Protein AF-A0A815BVG1-F1 (afdb_monomer_lite)

Organism: NCBI:txid1234261

pLDDT: mean 81.53, std 15.67, range [35.53, 97.0]

Foldseek 3Di:
DDDDQFQKDKDFDPQDALVQLCVQLPPVVLVVVCVVVVHNAKAWPGKIKIKGAEQWQDWDQDPDPPRDTDGDGHPSNWGDQQFKWAQQDDVDPPVPPPDPPGTHRDDPPDPCSVVDDDDDDDPPDDDDDDSRDTDGDGIRHHNDMDMDMDIDMDGDPLVPVVQLVVLVCSLVVLVVVLVVDVVSVPHDRHDADLSSCRNSNQAPPVPRHGD

Radius of gyration: 20.17 Å; chains: 1; bounding box: 49×46×50 Å

Sequence (211 aa):
MGLKDGGFISHMSDVATKMCWENRQHPNIVRLFQILLKRDDLWVKFDRYGMMRPTKGIAFKQNNDDGSVILVDKPEWRSKSNWLHWDQWSIDNEERHKSRGGLVNVPEDDPIRKEIKQIHVRRGSFVIWDSRLPHGNFPNQSDRFRIVQYIAFESAKEDDKYKLTNRIDAVHMRTLNSKADEQLAAIPEPQLTELGEKIVGLRSWKTNEKV

Secondary structure (DSSP, 8-state):
----SSSEEEE--TTS-HHHHHHHT-HHHHHHHHHHHT-S-EEEEEEEEEEE---SSEEEE-SSTT--EEEE--GGGSPPTT-EEEE---TT-S-TTS----EEEPPTT-GGGGG-------TT------TTS-EE-PPP-SSS-EEEEEEEEEE--TT-HHHHHHHHHHHHHHHHHHHH-HHHHTSPPP---HHHHHHHTSB-TTT--B-

Structure (mmCIF, N/CA/C/O backbone):
data_AF-A0A815BVG1-F1
#
_entry.id   AF-A0A815BVG1-F1
#
loop_
_atom_site.group_PDB
_atom_site.id
_atom_site.type_symbol
_atom_site.label_atom_id
_atom_site.label_alt_id
_atom_site.label_comp_id
_atom_site.label_asym_id
_atom_site.label_entity_id
_atom_site.label_seq_id
_atom_site.pdbx_PDB_ins_code
_atom_site.Cartn_x
_atom_site.Cartn_y
_atom_site.Cartn_z
_atom_site.occupancy
_atom_site.B_iso_or_equiv
_atom_site.auth_seq_id
_atom_site.auth_comp_id
_atom_site.auth_asym_id
_atom_site.auth_atom_id
_atom_site.pdbx_PDB_model_num
ATOM 1 N N . MET A 1 1 ? 21.155 3.484 1.515 1.00 35.69 1 MET A N 1
ATOM 2 C CA . MET A 1 1 ? 20.083 2.465 1.462 1.00 35.69 1 MET A CA 1
ATOM 3 C C . MET A 1 1 ? 20.583 1.283 0.634 1.00 35.69 1 MET A C 1
ATOM 5 O O . MET A 1 1 ? 20.778 1.442 -0.562 1.00 35.69 1 MET A O 1
ATOM 9 N N . GLY A 1 2 ? 20.924 0.157 1.268 1.00 35.53 2 GLY A N 1
ATOM 10 C CA . GLY A 1 2 ? 21.525 -0.991 0.576 1.00 35.53 2 GLY A CA 1
ATOM 11 C C . GLY A 1 2 ? 20.538 -1.670 -0.376 1.00 35.53 2 GLY A C 1
ATOM 12 O O . GLY A 1 2 ? 19.357 -1.805 -0.052 1.00 35.53 2 GLY A O 1
ATOM 13 N N . LEU A 1 3 ? 21.021 -2.082 -1.549 1.00 39.09 3 LEU A N 1
ATOM 14 C CA . LEU A 1 3 ? 20.273 -2.934 -2.469 1.00 39.09 3 LEU A CA 1
ATOM 15 C C . LEU A 1 3 ? 19.969 -4.249 -1.745 1.00 39.09 3 LEU A C 1
ATOM 17 O O . LEU A 1 3 ? 20.888 -4.998 -1.432 1.00 39.09 3 LEU A O 1
ATOM 21 N N . LYS A 1 4 ? 18.697 -4.524 -1.445 1.00 49.44 4 LYS A N 1
ATOM 22 C CA . LYS A 1 4 ? 18.297 -5.884 -1.073 1.00 49.44 4 LYS A CA 1
ATOM 23 C C . LYS A 1 4 ? 18.285 -6.738 -2.338 1.00 49.44 4 LYS A C 1
ATOM 25 O O . LYS A 1 4 ? 17.943 -6.239 -3.414 1.00 49.44 4 LYS A O 1
ATOM 30 N N . ASP A 1 5 ? 18.674 -7.999 -2.194 1.00 50.09 5 ASP A N 1
ATOM 31 C CA . ASP A 1 5 ? 18.747 -8.976 -3.278 1.00 50.09 5 ASP A CA 1
ATOM 32 C C . ASP A 1 5 ? 17.500 -8.926 -4.170 1.00 50.09 5 ASP A C 1
ATOM 34 O O . ASP A 1 5 ? 16.374 -9.134 -3.716 1.00 50.09 5 ASP A O 1
ATOM 38 N N . GLY A 1 6 ? 17.701 -8.647 -5.460 1.00 60.38 6 GLY A N 1
ATOM 39 C CA . GLY A 1 6 ? 16.632 -8.673 -6.455 1.00 60.38 6 GLY A CA 1
ATOM 40 C C . GLY A 1 6 ? 15.814 -7.387 -6.559 1.00 60.38 6 GLY A C 1
ATOM 41 O O . GLY A 1 6 ? 14.589 -7.439 -6.517 1.00 60.38 6 GLY A O 1
ATOM 42 N N . GLY A 1 7 ? 16.455 -6.230 -6.741 1.00 67.31 7 GLY A N 1
ATOM 43 C CA . GLY A 1 7 ? 15.848 -5.095 -7.458 1.00 67.31 7 GLY A CA 1
ATOM 44 C C . GLY A 1 7 ? 14.690 -4.341 -6.792 1.00 67.31 7 GLY A C 1
ATOM 45 O O . GLY A 1 7 ? 14.300 -3.277 -7.282 1.00 67.31 7 GLY A O 1
ATOM 46 N N . PHE A 1 8 ? 14.151 -4.860 -5.689 1.00 73.44 8 PHE A N 1
ATOM 47 C CA . PHE A 1 8 ? 13.073 -4.264 -4.915 1.00 73.44 8 PHE A CA 1
ATOM 48 C C . PHE A 1 8 ? 13.651 -3.405 -3.795 1.00 73.44 8 PHE A C 1
ATOM 50 O O . PHE A 1 8 ? 14.346 -3.882 -2.897 1.00 73.44 8 PHE A O 1
ATOM 57 N N . ILE A 1 9 ? 13.337 -2.118 -3.843 1.00 74.62 9 ILE A N 1
ATOM 58 C CA . ILE A 1 9 ? 13.749 -1.138 -2.849 1.00 74.62 9 ILE A CA 1
ATOM 59 C C . ILE A 1 9 ? 12.521 -0.845 -1.996 1.00 74.62 9 ILE A C 1
ATOM 61 O O . ILE A 1 9 ? 11.527 -0.312 -2.480 1.00 74.62 9 ILE A O 1
ATOM 65 N N . SER A 1 10 ? 12.577 -1.225 -0.722 1.00 65.88 10 SER A N 1
ATOM 66 C CA . SER A 1 10 ? 11.521 -0.922 0.243 1.00 65.88 10 SER A CA 1
ATOM 67 C C . SER A 1 10 ? 12.026 0.125 1.216 1.00 65.88 10 SER A C 1
ATOM 69 O O . SER A 1 10 ? 12.979 -0.148 1.944 1.00 65.88 10 SER A O 1
ATOM 71 N N . HIS A 1 11 ? 11.362 1.277 1.281 1.00 63.28 11 HIS A N 1
ATOM 72 C CA . HIS A 1 11 ? 11.596 2.258 2.339 1.00 63.28 11 HIS A CA 1
ATOM 73 C C . HIS A 1 11 ? 10.462 2.154 3.353 1.00 63.28 11 HIS A C 1
ATOM 75 O O . HIS A 1 11 ? 9.322 2.507 3.048 1.00 63.28 11 HIS A O 1
ATOM 81 N N . MET A 1 12 ? 10.764 1.637 4.546 1.00 53.72 12 MET A N 1
ATOM 82 C CA . MET A 1 12 ? 9.890 1.853 5.695 1.00 53.72 12 MET A CA 1
ATOM 83 C C . MET A 1 12 ? 10.283 3.199 6.275 1.00 53.72 12 MET A C 1
ATOM 85 O O . MET A 1 12 ? 11.298 3.312 6.953 1.00 53.72 12 MET A O 1
ATOM 89 N N . SER A 1 13 ? 9.523 4.234 5.953 1.00 52.94 13 SER A N 1
ATOM 90 C CA . SER A 1 13 ? 9.516 5.397 6.819 1.00 52.94 13 SER A CA 1
ATOM 91 C C . SER A 1 13 ? 8.105 5.907 6.971 1.00 52.94 13 SER A C 1
ATOM 93 O O . SER A 1 13 ? 7.422 6.227 5.998 1.00 52.94 13 SER A O 1
ATOM 95 N N . ASP A 1 14 ? 7.751 6.127 8.228 1.00 48.88 14 ASP A N 1
ATOM 96 C CA . ASP A 1 14 ? 6.654 6.994 8.640 1.00 48.88 14 ASP A CA 1
ATOM 97 C C . ASP A 1 14 ? 6.861 8.442 8.141 1.00 48.88 14 ASP A C 1
ATOM 99 O O . ASP A 1 14 ? 6.023 9.313 8.317 1.00 48.88 14 ASP A O 1
ATOM 103 N N . VAL A 1 15 ? 7.981 8.726 7.471 1.00 51.12 15 VAL A N 1
ATOM 104 C CA . VAL A 1 15 ? 8.434 10.054 7.061 1.00 51.12 15 VAL A CA 1
ATOM 105 C C . VAL A 1 15 ? 8.454 10.257 5.542 1.00 51.12 15 VAL A C 1
ATOM 107 O O . VAL A 1 15 ? 8.795 11.344 5.105 1.00 51.12 15 VAL A O 1
ATOM 110 N N . ALA A 1 16 ? 8.097 9.262 4.721 1.00 60.91 16 ALA A N 1
ATOM 111 C CA . ALA A 1 16 ? 8.548 9.231 3.325 1.00 60.91 16 ALA A CA 1
ATOM 112 C C . ALA A 1 16 ? 8.192 10.470 2.480 1.00 60.91 16 ALA A C 1
ATOM 114 O O . ALA A 1 16 ? 9.045 10.958 1.753 1.00 60.91 16 ALA A O 1
ATOM 115 N N . THR A 1 17 ? 6.948 10.967 2.539 1.00 74.38 17 THR A N 1
ATOM 116 C CA . THR A 1 17 ? 6.485 12.141 1.763 1.00 74.38 17 THR A CA 1
ATOM 117 C C . THR A 1 17 ? 5.182 12.706 2.338 1.00 74.38 17 THR A C 1
ATOM 119 O O . THR A 1 17 ? 4.439 11.973 2.990 1.00 74.38 17 THR A O 1
ATOM 122 N N . LYS A 1 18 ? 4.830 13.956 2.001 1.00 81.00 18 LYS A N 1
ATOM 123 C CA . LYS A 1 18 ? 3.486 14.531 2.232 1.00 81.00 18 LYS A CA 1
ATOM 124 C C . LYS A 1 18 ? 2.364 13.626 1.695 1.00 81.00 18 LYS A C 1
ATOM 126 O O . LYS A 1 18 ? 1.418 13.327 2.411 1.00 81.00 18 LYS A O 1
ATOM 131 N N . MET A 1 19 ? 2.530 13.117 0.472 1.00 84.62 19 MET A N 1
ATOM 132 C CA . MET A 1 19 ? 1.557 12.246 -0.202 1.00 84.62 19 MET A CA 1
ATOM 133 C C . MET A 1 19 ? 1.273 10.952 0.575 1.00 84.62 19 MET A C 1
ATOM 135 O O . MET A 1 19 ? 0.140 10.487 0.623 1.00 84.62 19 MET A O 1
ATOM 139 N N . CYS A 1 20 ? 2.294 10.386 1.224 1.00 84.25 20 CYS A N 1
ATOM 140 C CA . CYS A 1 20 ? 2.146 9.192 2.057 1.00 84.25 20 CYS A CA 1
ATOM 141 C C . CYS A 1 20 ? 1.133 9.435 3.193 1.00 84.25 20 CYS A C 1
ATOM 143 O O . CYS A 1 20 ? 0.220 8.634 3.409 1.00 84.25 20 CYS A O 1
ATOM 145 N N . TRP A 1 21 ? 1.255 10.593 3.848 1.00 84.69 21 TRP A N 1
ATOM 146 C CA . TRP A 1 21 ? 0.366 11.046 4.915 1.00 84.69 21 TRP A CA 1
ATOM 147 C C . TRP A 1 21 ? -1.029 11.415 4.418 1.00 84.69 21 TRP A C 1
ATOM 149 O O . TRP A 1 21 ? -2.011 11.040 5.051 1.00 84.69 21 TRP A O 1
ATOM 159 N N . GLU A 1 22 ? -1.127 12.101 3.279 1.00 90.00 22 GLU A N 1
ATOM 160 C CA . GLU A 1 22 ? -2.407 12.442 2.646 1.00 90.00 22 GLU A CA 1
ATOM 161 C C . GLU A 1 22 ? -3.206 11.191 2.273 1.00 90.00 22 GLU A C 1
ATOM 163 O O . GLU A 1 22 ? -4.389 11.104 2.595 1.00 90.00 22 GLU A O 1
ATOM 168 N N . ASN A 1 23 ? -2.553 10.192 1.672 1.00 91.25 23 ASN A N 1
ATOM 169 C CA . ASN A 1 23 ? -3.206 8.943 1.299 1.00 91.25 23 ASN A CA 1
ATOM 170 C C . ASN A 1 23 ? -3.676 8.169 2.535 1.00 91.25 23 ASN A C 1
ATOM 172 O O . ASN A 1 23 ? -4.854 7.840 2.623 1.00 91.25 23 ASN A O 1
ATOM 176 N N . ARG A 1 24 ? -2.810 7.904 3.526 1.00 89.75 24 ARG A N 1
ATOM 177 C CA . ARG A 1 24 ? -3.192 7.052 4.674 1.00 89.75 24 ARG A CA 1
ATOM 178 C C . ARG A 1 24 ? -4.379 7.587 5.473 1.00 89.75 24 ARG A C 1
ATOM 180 O O . ARG A 1 24 ? -5.142 6.795 6.008 1.00 89.75 24 ARG A O 1
ATOM 187 N N . GLN A 1 25 ? -4.540 8.907 5.548 1.00 93.81 25 GLN A N 1
ATOM 188 C CA . GLN A 1 25 ? -5.648 9.533 6.272 1.00 93.81 25 GLN A CA 1
ATOM 189 C C . GLN A 1 25 ? -6.857 9.839 5.386 1.00 93.81 25 GLN A C 1
ATOM 191 O O . GLN A 1 25 ? -7.825 10.432 5.857 1.00 93.81 25 GLN A O 1
ATOM 196 N N . HIS A 1 26 ? -6.817 9.466 4.106 1.00 95.50 26 HIS A N 1
ATOM 197 C CA . HIS A 1 26 ? -7.901 9.761 3.186 1.00 95.50 26 HIS A CA 1
ATOM 198 C C . HIS A 1 26 ? -9.190 9.046 3.640 1.00 95.50 26 HIS A C 1
ATOM 200 O O . HIS A 1 26 ? -9.178 7.815 3.771 1.00 95.50 26 HIS A O 1
ATOM 206 N N . PRO A 1 27 ? -10.329 9.754 3.808 1.00 96.81 27 PRO A N 1
ATOM 207 C CA . PRO A 1 27 ? -11.556 9.172 4.358 1.00 96.81 27 PRO A CA 1
ATOM 208 C C . PRO A 1 27 ? -12.024 7.912 3.629 1.00 96.81 27 PRO A C 1
ATOM 210 O O . PRO A 1 27 ? -12.362 6.927 4.273 1.00 96.81 27 PRO A O 1
ATOM 213 N N . ASN A 1 28 ? -11.962 7.891 2.292 1.00 95.69 28 ASN A N 1
ATOM 214 C CA . ASN A 1 28 ? -12.336 6.705 1.508 1.00 95.69 28 ASN A CA 1
ATOM 215 C C . ASN A 1 28 ? -11.442 5.485 1.783 1.00 95.69 28 ASN A C 1
ATOM 217 O O . ASN A 1 28 ? -11.938 4.362 1.757 1.00 95.69 28 ASN A O 1
ATOM 221 N N . ILE A 1 29 ? -10.146 5.689 2.054 1.00 94.62 29 ILE A N 1
ATOM 222 C CA . ILE A 1 29 ? -9.229 4.588 2.373 1.00 94.62 29 ILE A CA 1
ATOM 223 C C . ILE A 1 29 ? -9.556 4.052 3.760 1.00 94.62 29 ILE A C 1
ATOM 225 O O . ILE A 1 29 ? -9.771 2.855 3.914 1.00 94.62 29 ILE A O 1
ATOM 229 N N . VAL A 1 30 ? -9.665 4.925 4.762 1.00 96.12 30 VAL A N 1
ATOM 230 C CA . VAL A 1 30 ? -9.994 4.487 6.124 1.00 96.12 30 VAL A CA 1
ATOM 231 C C . VAL A 1 30 ? -11.368 3.812 6.153 1.00 96.12 30 VAL A C 1
ATOM 233 O O . VAL A 1 30 ? -11.500 2.717 6.696 1.00 96.12 30 VAL A O 1
ATOM 236 N N . ARG A 1 31 ? -12.370 4.391 5.478 1.00 96.81 31 ARG A N 1
ATOM 237 C CA . ARG A 1 31 ? -13.726 3.836 5.395 1.00 96.81 31 ARG A CA 1
ATOM 238 C C . ARG A 1 31 ? -13.756 2.449 4.765 1.00 96.81 31 ARG A C 1
ATOM 240 O O . ARG A 1 31 ? -14.478 1.577 5.241 1.00 96.81 31 ARG A O 1
ATOM 247 N N . LEU A 1 32 ? -12.969 2.230 3.718 1.00 94.88 32 LEU A N 1
ATOM 248 C CA . LEU A 1 32 ? -12.818 0.917 3.103 1.00 94.88 32 LEU A CA 1
ATOM 249 C C . LEU A 1 32 ? -12.324 -0.121 4.125 1.00 94.88 32 LEU A C 1
ATOM 251 O O . LEU A 1 32 ? -12.922 -1.189 4.241 1.00 94.88 32 LEU A O 1
ATOM 255 N N . PHE A 1 33 ? -11.278 0.191 4.894 1.00 94.56 33 PHE A N 1
ATOM 256 C CA . PHE A 1 33 ? -10.775 -0.726 5.920 1.00 94.56 33 PHE A CA 1
ATOM 257 C C . PHE A 1 33 ? -11.767 -0.921 7.070 1.00 94.56 33 PHE A C 1
ATOM 259 O O . PHE A 1 33 ? -11.882 -2.039 7.566 1.00 94.56 33 PHE A O 1
ATOM 266 N N . GLN A 1 34 ? -12.531 0.107 7.447 1.00 95.75 34 GLN A N 1
ATOM 267 C CA . GLN A 1 34 ? -13.591 -0.020 8.454 1.00 95.75 34 GLN A CA 1
ATOM 268 C C . GLN A 1 34 ? -14.670 -1.016 8.013 1.00 95.75 34 GLN A C 1
ATOM 270 O O . GLN A 1 34 ? -15.089 -1.872 8.791 1.00 95.75 34 GLN A O 1
ATOM 275 N N . ILE A 1 35 ? -15.084 -0.948 6.741 1.00 96.06 35 ILE A N 1
ATOM 276 C CA . ILE A 1 35 ? -16.052 -1.885 6.154 1.00 96.06 35 ILE A CA 1
ATOM 277 C C . ILE A 1 35 ? -15.481 -3.307 6.141 1.00 96.06 35 ILE A C 1
ATOM 279 O O . ILE A 1 35 ? -16.148 -4.239 6.590 1.00 96.06 35 ILE A O 1
ATOM 283 N N . LEU A 1 36 ? -14.248 -3.481 5.655 1.00 92.81 36 LEU A N 1
ATOM 284 C CA . LEU A 1 36 ? -13.616 -4.799 5.533 1.00 92.81 36 LEU A CA 1
ATOM 285 C C . LEU A 1 36 ? -13.365 -5.461 6.894 1.00 92.81 36 LEU A C 1
ATOM 287 O O . LEU A 1 36 ? -13.585 -6.661 7.041 1.00 92.81 36 LEU A O 1
ATOM 291 N N . LEU A 1 37 ? -12.941 -4.682 7.893 1.00 90.94 37 LEU A N 1
ATOM 292 C CA . LEU A 1 37 ? -12.662 -5.158 9.252 1.00 90.94 37 LEU A CA 1
ATOM 293 C C . LEU A 1 37 ? -13.892 -5.122 10.170 1.00 90.94 37 LEU A C 1
ATOM 295 O O . LEU A 1 37 ? -13.792 -5.538 11.323 1.00 90.94 37 LEU A O 1
ATOM 299 N N . LYS A 1 38 ? -15.037 -4.643 9.664 1.00 95.38 38 LYS A N 1
ATOM 300 C CA . LYS A 1 38 ? -16.312 -4.506 10.386 1.00 95.38 38 LYS A CA 1
ATOM 301 C C . LYS A 1 38 ? -16.167 -3.772 11.725 1.00 95.38 38 LYS A C 1
ATOM 303 O O . LYS A 1 38 ? -16.703 -4.214 12.740 1.00 95.38 38 LYS A O 1
ATOM 308 N N . ARG A 1 39 ? -15.416 -2.671 11.730 1.00 95.38 39 ARG A N 1
ATOM 309 C CA . ARG A 1 39 ? -15.182 -1.836 12.917 1.00 95.38 39 ARG A CA 1
ATOM 310 C C . ARG A 1 39 ? -14.863 -0.405 12.523 1.00 95.38 39 ARG A C 1
ATOM 312 O O . ARG A 1 39 ? -14.321 -0.179 11.446 1.00 95.38 39 ARG A O 1
ATOM 319 N N . ASP A 1 40 ? -15.129 0.534 13.418 1.00 95.50 40 ASP A N 1
ATOM 320 C CA . ASP A 1 40 ? -14.856 1.947 13.157 1.00 95.50 40 ASP A CA 1
ATOM 321 C C . ASP A 1 40 ? -13.451 2.364 13.608 1.00 95.50 40 ASP A C 1
ATOM 323 O O . ASP A 1 40 ? -12.833 3.228 12.991 1.00 95.50 40 ASP A O 1
ATOM 327 N N . ASP A 1 41 ? -12.912 1.723 14.641 1.00 96.25 41 ASP A N 1
ATOM 328 C CA . ASP A 1 41 ? -11.670 2.111 15.298 1.00 96.25 41 ASP A CA 1
ATOM 329 C C . ASP A 1 41 ? -10.447 1.396 14.705 1.00 96.25 41 ASP A C 1
ATOM 331 O O . ASP A 1 41 ? -10.253 0.180 14.831 1.00 96.25 41 ASP A O 1
ATOM 335 N N . LEU A 1 42 ? -9.590 2.178 14.048 1.00 95.94 42 LEU A N 1
ATOM 336 C CA . LEU A 1 42 ? -8.444 1.671 13.305 1.00 95.94 42 LEU A CA 1
ATOM 337 C C . LEU A 1 42 ? -7.160 2.411 13.659 1.00 95.94 42 LEU A C 1
ATOM 339 O O . LEU A 1 42 ? -7.140 3.630 13.799 1.00 95.94 42 LEU A O 1
ATOM 343 N N . TRP A 1 43 ? -6.055 1.676 13.678 1.00 93.56 43 TRP A N 1
ATOM 344 C CA . TRP A 1 43 ? -4.713 2.239 13.647 1.00 93.56 43 TRP A CA 1
ATOM 345 C C . TRP A 1 43 ? -3.967 1.801 12.394 1.00 93.56 43 TRP A C 1
ATOM 347 O O . TRP A 1 43 ? -4.093 0.661 11.946 1.00 93.56 43 TRP A O 1
ATOM 357 N N . VAL A 1 44 ? -3.135 2.688 11.844 1.00 89.81 44 VAL A N 1
ATOM 358 C CA . VAL A 1 44 ? -2.179 2.317 10.794 1.00 89.81 44 VAL A CA 1
ATOM 359 C C . VAL A 1 44 ? -1.193 1.321 11.392 1.00 89.81 44 VAL A C 1
ATOM 361 O O . VAL A 1 44 ? -0.487 1.627 12.349 1.00 89.81 44 VAL A O 1
ATOM 364 N N . LYS A 1 45 ? -1.138 0.110 10.850 1.00 83.12 45 LYS A N 1
ATOM 365 C CA . LYS A 1 45 ? -0.194 -0.924 11.279 1.00 83.12 45 LYS A CA 1
ATOM 366 C C . LYS A 1 45 ? 1.190 -0.688 10.680 1.00 83.12 45 LYS A C 1
ATOM 368 O O . LYS A 1 45 ? 2.190 -0.773 11.381 1.00 83.12 45 LYS A O 1
ATOM 373 N N . PHE A 1 46 ? 1.235 -0.414 9.381 1.00 79.19 46 PHE A N 1
ATOM 374 C CA . PHE A 1 46 ? 2.435 0.013 8.676 1.00 79.19 46 PHE A CA 1
ATOM 375 C C . PHE A 1 46 ? 2.053 0.778 7.415 1.00 79.19 46 PHE A C 1
ATOM 377 O O . PHE A 1 46 ? 0.977 0.576 6.844 1.00 79.19 46 PHE A O 1
ATOM 384 N N . ASP A 1 47 ? 2.981 1.609 6.959 1.00 79.12 47 ASP A N 1
ATOM 385 C CA . ASP A 1 47 ? 2.885 2.301 5.686 1.00 79.12 47 ASP A CA 1
ATOM 386 C C . ASP A 1 47 ? 4.285 2.452 5.078 1.00 79.12 47 ASP A C 1
ATOM 388 O O . ASP A 1 47 ? 5.220 2.915 5.735 1.00 79.12 47 ASP A O 1
ATOM 392 N N . ARG A 1 48 ? 4.460 1.974 3.844 1.00 80.19 48 ARG A N 1
ATOM 393 C CA . ARG A 1 48 ? 5.770 1.920 3.180 1.00 80.19 48 ARG A CA 1
ATOM 394 C C . ARG A 1 48 ? 5.652 2.103 1.677 1.00 80.19 48 ARG A C 1
ATOM 396 O O . ARG A 1 48 ? 4.692 1.644 1.061 1.00 80.19 48 ARG A O 1
ATOM 403 N N . TYR A 1 49 ? 6.704 2.638 1.063 1.00 84.94 49 TYR A N 1
ATOM 404 C CA . TYR A 1 49 ? 6.858 2.565 -0.387 1.00 84.94 49 TYR A CA 1
ATOM 405 C C . TYR A 1 49 ? 7.628 1.309 -0.789 1.00 84.94 49 TYR A C 1
ATOM 407 O O . TYR A 1 49 ? 8.716 1.032 -0.276 1.00 84.94 49 TYR A O 1
ATOM 415 N N . GLY A 1 50 ? 7.067 0.573 -1.745 1.00 85.38 50 GLY A N 1
ATOM 416 C CA . GLY A 1 50 ? 7.792 -0.407 -2.541 1.00 85.38 50 GLY A CA 1
ATOM 417 C C . GLY A 1 50 ? 8.124 0.178 -3.904 1.00 85.38 50 GLY A C 1
ATOM 418 O O . GLY A 1 50 ? 7.237 0.648 -4.617 1.00 85.38 50 GLY A O 1
ATOM 419 N N . MET A 1 51 ? 9.400 0.140 -4.265 1.00 87.62 51 MET A N 1
ATOM 420 C CA . MET A 1 51 ? 9.928 0.720 -5.491 1.00 87.62 51 MET A CA 1
ATOM 421 C C . MET A 1 51 ? 10.703 -0.332 -6.280 1.00 87.62 51 MET A C 1
ATOM 423 O O . MET A 1 51 ? 11.495 -1.093 -5.727 1.00 87.62 51 MET A O 1
ATOM 427 N N . MET A 1 52 ? 10.513 -0.350 -7.594 1.00 89.06 52 MET A N 1
ATOM 428 C CA . MET A 1 52 ? 11.344 -1.100 -8.530 1.00 89.06 52 MET A CA 1
ATOM 429 C C . MET A 1 52 ? 11.923 -0.136 -9.554 1.00 89.06 52 MET A C 1
ATOM 431 O O . MET A 1 52 ? 11.193 0.655 -10.158 1.00 89.06 52 MET A O 1
ATOM 435 N N . ARG A 1 53 ? 13.240 -0.215 -9.740 1.00 90.31 53 ARG A N 1
ATOM 436 C CA . ARG A 1 53 ? 13.977 0.613 -10.700 1.00 90.31 53 ARG A CA 1
ATOM 437 C C . ARG A 1 53 ? 13.603 0.248 -12.140 1.00 90.31 53 ARG A C 1
ATOM 439 O O . ARG A 1 53 ? 13.214 -0.902 -12.368 1.00 90.31 53 ARG A O 1
ATOM 446 N N . PRO A 1 54 ? 13.724 1.185 -13.096 1.00 93.00 54 PRO A N 1
ATOM 447 C CA . PRO A 1 54 ? 13.745 0.830 -14.509 1.00 93.00 54 PRO A CA 1
ATOM 448 C C . PRO A 1 54 ? 14.917 -0.115 -14.791 1.00 93.00 54 PRO A C 1
ATOM 450 O O . PRO A 1 54 ? 15.897 -0.143 -14.045 1.00 93.00 54 PRO A O 1
ATOM 453 N N . THR A 1 55 ? 14.800 -0.910 -15.847 1.00 94.00 55 THR A N 1
ATOM 454 C CA . THR A 1 55 ? 15.811 -1.898 -16.258 1.00 94.00 55 THR A CA 1
ATOM 455 C C . THR A 1 55 ? 16.144 -1.823 -17.743 1.00 94.00 55 THR A C 1
ATOM 457 O O . THR A 1 55 ? 17.043 -2.530 -18.191 1.00 94.00 55 THR A O 1
ATOM 460 N N . LYS A 1 56 ? 15.471 -0.940 -18.489 1.00 95.75 56 LYS A N 1
ATOM 461 C CA . LYS A 1 56 ? 15.744 -0.649 -19.898 1.00 95.75 56 LYS A CA 1
ATOM 462 C C . LYS A 1 56 ? 16.040 0.832 -20.101 1.00 95.75 56 LYS A C 1
ATOM 464 O O . LYS A 1 56 ? 15.408 1.660 -19.451 1.00 95.75 56 LYS A O 1
ATOM 469 N N . GLY A 1 57 ? 16.964 1.147 -21.004 1.00 94.31 57 GLY A N 1
ATOM 470 C CA . GLY A 1 57 ? 17.209 2.506 -21.491 1.00 94.31 57 GLY A CA 1
ATOM 471 C C . GLY A 1 57 ? 17.540 3.522 -20.397 1.00 94.31 57 GLY A C 1
ATOM 472 O O . GLY A 1 57 ? 17.040 4.643 -20.429 1.00 94.31 57 GLY A O 1
ATOM 473 N N . ILE A 1 58 ? 18.340 3.142 -19.398 1.00 93.19 58 ILE A N 1
ATOM 474 C CA . ILE A 1 58 ? 18.644 4.017 -18.261 1.00 93.19 58 ILE A CA 1
ATOM 475 C C . ILE A 1 58 ? 19.724 5.013 -18.669 1.00 93.19 58 ILE A C 1
ATOM 477 O O . ILE A 1 58 ? 20.806 4.609 -19.090 1.00 93.19 58 ILE A O 1
ATOM 481 N N . ALA A 1 59 ? 19.438 6.304 -18.518 1.00 92.00 59 ALA A N 1
ATOM 482 C CA . ALA A 1 59 ? 20.385 7.366 -18.819 1.00 92.00 59 ALA A CA 1
ATOM 483 C C . ALA A 1 59 ? 21.480 7.455 -17.745 1.00 92.00 59 ALA A C 1
ATOM 485 O O . ALA A 1 59 ? 21.204 7.761 -16.584 1.00 92.00 59 ALA A O 1
ATOM 486 N N . PHE A 1 60 ? 22.728 7.224 -18.146 1.00 91.00 60 PHE A N 1
ATOM 487 C CA . PHE A 1 60 ? 23.915 7.515 -17.346 1.00 91.00 60 PHE A CA 1
ATOM 488 C C . PHE A 1 60 ? 24.637 8.717 -17.943 1.00 91.00 60 PHE A C 1
ATOM 490 O O . PHE A 1 60 ? 24.859 8.765 -19.154 1.00 91.00 60 PHE A O 1
ATOM 497 N N . LYS A 1 61 ? 25.006 9.684 -17.096 1.00 90.44 61 LYS A N 1
ATOM 498 C CA . LYS A 1 61 ? 25.838 10.815 -17.515 1.00 90.44 61 LYS A CA 1
ATOM 499 C C . LYS A 1 61 ? 27.193 10.275 -17.969 1.00 90.44 61 LYS A C 1
ATOM 501 O O . LYS A 1 61 ? 27.799 9.477 -17.254 1.00 90.44 61 LYS A O 1
ATOM 506 N N . GLN A 1 62 ? 27.645 10.686 -19.147 1.00 85.31 62 GLN A N 1
ATOM 507 C CA . GLN A 1 62 ? 28.998 10.374 -19.590 1.00 85.31 62 GLN A CA 1
ATOM 508 C C . GLN A 1 62 ? 30.007 11.236 -18.820 1.00 85.31 62 GLN A C 1
ATOM 510 O O . GLN A 1 62 ? 29.668 12.313 -18.328 1.00 85.31 62 GLN A O 1
ATOM 515 N N . ASN A 1 63 ? 31.256 10.779 -18.719 1.00 82.50 63 ASN A N 1
ATOM 516 C CA . ASN A 1 63 ? 32.340 11.519 -18.055 1.00 82.50 63 ASN A CA 1
ATOM 517 C C . ASN A 1 63 ? 32.872 12.685 -18.915 1.00 82.50 63 ASN A C 1
ATOM 519 O O . ASN A 1 63 ? 34.063 12.976 -18.897 1.00 82.50 63 ASN A O 1
ATOM 523 N N . ASN A 1 64 ? 31.982 13.332 -19.668 1.00 82.56 64 ASN A N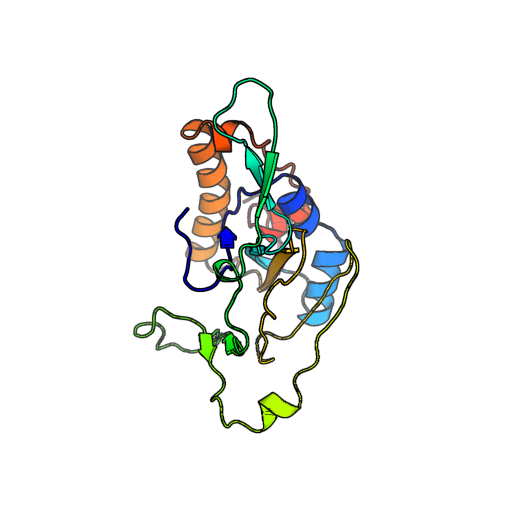 1
ATOM 524 C CA . ASN A 1 64 ? 32.267 14.462 -20.537 1.00 82.56 64 ASN A CA 1
ATOM 525 C C . ASN A 1 64 ? 31.488 15.683 -20.020 1.00 82.56 64 ASN A C 1
ATOM 527 O O . ASN A 1 64 ? 30.382 15.554 -19.482 1.00 82.56 64 ASN A O 1
ATOM 531 N N . ASP A 1 65 ? 32.042 16.877 -20.210 1.00 83.81 65 ASP A N 1
ATOM 532 C CA . ASP A 1 65 ? 31.444 18.126 -19.717 1.00 83.81 65 ASP A CA 1
ATOM 533 C C . ASP A 1 65 ? 30.258 18.625 -20.566 1.00 83.81 65 ASP A C 1
ATOM 535 O O . ASP A 1 65 ? 29.605 19.603 -20.212 1.00 83.81 65 ASP A O 1
ATOM 539 N N . ASP A 1 66 ? 29.928 17.934 -21.661 1.00 85.94 66 ASP A N 1
ATOM 540 C CA . ASP A 1 66 ? 28.859 18.298 -22.603 1.00 85.94 66 ASP A CA 1
ATOM 541 C C . ASP A 1 66 ? 27.442 17.908 -22.136 1.00 85.94 66 ASP A C 1
ATOM 543 O O . ASP A 1 66 ? 26.453 18.225 -22.796 1.00 85.94 66 ASP A O 1
ATOM 547 N N . GLY A 1 67 ? 27.329 17.210 -21.000 1.00 82.56 67 GLY A N 1
ATOM 548 C CA . GLY A 1 67 ? 26.048 16.745 -20.465 1.00 82.56 67 GLY A CA 1
ATOM 549 C C . GLY A 1 67 ? 25.426 15.581 -21.241 1.00 82.56 67 GLY A C 1
ATOM 550 O O . GLY A 1 67 ? 24.270 15.237 -20.984 1.00 82.56 67 GLY A O 1
ATOM 551 N N . SER A 1 68 ? 26.165 14.954 -22.160 1.00 88.88 68 SER A N 1
ATOM 552 C CA . SER A 1 68 ? 25.700 13.788 -22.905 1.00 88.88 68 SER A CA 1
ATOM 553 C C . SER A 1 68 ? 25.379 12.608 -21.980 1.00 88.88 68 SER A C 1
ATOM 555 O O . SER A 1 68 ? 25.995 12.387 -20.930 1.00 88.88 68 SER A O 1
ATOM 557 N N . VAL A 1 69 ? 24.379 11.824 -22.385 1.00 93.06 69 VAL A N 1
ATOM 558 C CA . VAL A 1 69 ? 23.960 10.607 -21.685 1.00 93.06 69 VAL A CA 1
ATOM 559 C C . VAL A 1 69 ? 24.125 9.395 -22.584 1.00 93.06 69 VAL A C 1
ATOM 561 O O . VAL A 1 69 ? 23.966 9.479 -23.800 1.00 93.06 69 VAL A O 1
ATOM 564 N N . ILE A 1 70 ? 24.436 8.258 -21.977 1.00 93.19 70 ILE A N 1
ATOM 565 C CA . ILE A 1 70 ? 24.369 6.948 -22.618 1.00 93.19 70 ILE A CA 1
ATOM 566 C C . ILE A 1 70 ? 23.186 6.179 -22.037 1.00 93.19 70 ILE A C 1
ATOM 568 O O . ILE A 1 70 ? 22.963 6.191 -20.825 1.00 93.19 70 ILE A O 1
ATOM 572 N N . LEU A 1 71 ? 22.415 5.523 -22.903 1.00 95.25 71 LEU A N 1
ATOM 573 C CA . LEU A 1 71 ? 21.332 4.640 -22.486 1.00 95.25 71 LEU A CA 1
ATOM 574 C C . LEU A 1 71 ? 21.888 3.235 -22.262 1.00 95.25 71 LEU A C 1
ATOM 576 O O . LEU A 1 71 ? 22.482 2.647 -23.163 1.00 95.25 71 LEU A O 1
ATOM 580 N N . VAL A 1 72 ? 21.696 2.704 -21.057 1.00 94.50 72 VAL A N 1
ATOM 581 C CA . VAL A 1 72 ? 22.210 1.393 -20.657 1.00 94.50 72 VAL A CA 1
ATOM 582 C C . VAL A 1 72 ? 21.077 0.553 -20.084 1.00 94.50 72 VAL A C 1
ATOM 584 O O . VAL A 1 72 ? 20.370 0.978 -19.167 1.00 94.50 72 VAL A O 1
ATOM 587 N N . ASP A 1 73 ? 20.922 -0.663 -20.598 1.00 95.44 73 ASP A N 1
ATOM 588 C CA . ASP A 1 73 ? 20.031 -1.657 -20.007 1.00 95.44 73 ASP A CA 1
ATOM 589 C C . ASP A 1 73 ? 20.663 -2.246 -18.738 1.00 95.44 73 ASP A C 1
ATOM 591 O O . ASP A 1 73 ? 21.862 -2.522 -18.680 1.00 95.44 73 ASP A O 1
ATOM 595 N N . LYS A 1 74 ? 19.838 -2.446 -17.707 1.00 92.62 74 LYS A N 1
ATOM 596 C CA . LYS A 1 74 ? 20.237 -2.983 -16.398 1.00 92.62 74 LYS A CA 1
ATOM 597 C C . LYS A 1 74 ? 19.381 -4.194 -16.013 1.00 92.62 74 LYS A C 1
ATOM 599 O O . LYS A 1 74 ? 18.614 -4.134 -15.044 1.00 92.62 74 LYS A O 1
ATOM 604 N N . PRO A 1 75 ? 19.446 -5.307 -16.767 1.00 91.12 75 PRO A N 1
ATOM 605 C CA . PRO A 1 75 ? 18.670 -6.510 -16.473 1.00 91.12 75 PRO A CA 1
ATOM 606 C C . PRO A 1 75 ? 18.970 -7.103 -15.089 1.00 91.12 75 PRO A C 1
ATOM 608 O O . PRO A 1 75 ? 18.107 -7.785 -14.537 1.00 91.12 75 PRO A O 1
ATOM 611 N N . GLU A 1 76 ? 20.148 -6.838 -14.523 1.00 89.38 76 GLU A N 1
ATOM 612 C CA . GLU A 1 76 ? 20.573 -7.237 -13.179 1.00 89.38 76 GLU A CA 1
ATOM 613 C C . GLU A 1 76 ? 19.887 -6.438 -12.058 1.00 89.38 76 GLU A C 1
ATOM 615 O O . GLU A 1 76 ? 19.923 -6.831 -10.895 1.00 89.38 76 GLU A O 1
ATOM 620 N N . TRP A 1 77 ? 19.204 -5.333 -12.382 1.00 88.69 77 TRP A N 1
ATOM 621 C CA . TRP A 1 77 ? 18.400 -4.571 -11.418 1.00 88.69 77 TRP A CA 1
ATOM 622 C C . TRP A 1 77 ? 16.991 -5.130 -11.222 1.00 88.69 77 TRP A C 1
ATOM 624 O O . TRP A 1 77 ? 16.235 -4.588 -10.414 1.00 88.69 77 TRP A O 1
ATOM 634 N N . ARG A 1 78 ? 16.627 -6.193 -11.945 1.00 87.44 78 ARG A N 1
ATOM 635 C CA . ARG A 1 78 ? 15.333 -6.871 -11.835 1.00 87.44 78 ARG A CA 1
ATOM 636 C C . ARG A 1 78 ? 15.186 -7.611 -10.507 1.00 87.44 78 ARG A C 1
ATOM 638 O O . A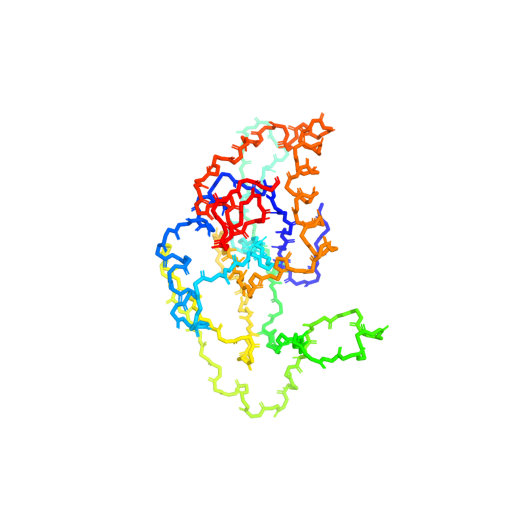RG A 1 78 ? 16.162 -8.055 -9.908 1.00 87.44 78 ARG A O 1
ATOM 645 N N . SER A 1 79 ? 13.939 -7.781 -10.069 1.00 81.75 79 SER A N 1
ATOM 646 C CA . SER A 1 79 ? 13.622 -8.729 -9.002 1.00 81.75 79 SER A CA 1
ATOM 647 C C . SER A 1 79 ? 13.605 -10.165 -9.488 1.00 81.75 79 SER A C 1
ATOM 649 O O . SER A 1 79 ? 13.583 -10.425 -10.691 1.00 81.75 79 SER A O 1
ATOM 651 N N . LYS A 1 80 ? 13.611 -11.106 -8.538 1.00 79.38 80 LYS A N 1
ATOM 652 C CA . LYS A 1 80 ? 13.403 -12.525 -8.836 1.00 79.38 80 LYS A CA 1
ATOM 653 C C . LYS A 1 80 ? 12.052 -12.707 -9.537 1.00 79.38 80 LYS A C 1
ATOM 655 O O . LYS A 1 80 ? 11.074 -12.051 -9.178 1.00 79.38 80 LYS A O 1
ATOM 660 N N . SER A 1 81 ? 12.007 -13.582 -10.538 1.00 73.62 81 SER A N 1
ATOM 661 C CA . SER A 1 81 ? 10.813 -13.857 -11.352 1.00 73.62 81 SER A CA 1
ATOM 662 C C . SER A 1 81 ? 9.752 -14.683 -10.628 1.00 73.62 81 SER A C 1
ATOM 664 O O . SER A 1 81 ? 8.586 -14.636 -11.001 1.00 73.62 81 SER A O 1
ATOM 666 N N . ASN A 1 82 ? 10.146 -15.413 -9.586 1.00 71.31 82 ASN A N 1
ATOM 667 C CA . ASN A 1 82 ? 9.327 -16.393 -8.877 1.00 71.31 82 ASN A CA 1
ATOM 668 C C . ASN A 1 82 ? 8.993 -15.979 -7.433 1.00 71.31 82 ASN A C 1
ATOM 670 O O . ASN A 1 82 ? 8.638 -16.844 -6.624 1.00 71.31 82 ASN A O 1
ATOM 674 N N . TRP A 1 83 ? 9.109 -14.687 -7.098 1.00 79.56 83 TRP A N 1
ATOM 675 C CA . TRP A 1 83 ? 8.876 -14.195 -5.740 1.00 79.56 83 TRP A CA 1
ATOM 676 C C . TRP A 1 83 ? 7.384 -14.230 -5.389 1.00 79.56 83 TRP A C 1
ATOM 678 O O . TRP A 1 83 ? 6.671 -13.257 -5.615 1.00 79.56 83 TRP A O 1
ATOM 688 N N . LEU A 1 84 ? 6.939 -15.362 -4.841 1.00 86.69 84 LEU A N 1
ATOM 689 C CA . LEU A 1 84 ? 5.584 -15.633 -4.367 1.00 86.69 84 LEU A CA 1
ATOM 690 C C . LEU A 1 84 ? 5.660 -16.122 -2.918 1.00 86.69 84 LEU A C 1
ATOM 692 O O . LEU A 1 84 ? 6.378 -17.080 -2.623 1.00 86.69 84 LEU A O 1
ATOM 696 N N . HIS A 1 85 ? 4.937 -15.460 -2.026 1.00 84.81 85 HIS A N 1
ATOM 697 C CA . HIS A 1 85 ? 4.965 -15.754 -0.600 1.00 84.81 85 HIS A CA 1
ATOM 698 C C . HIS A 1 85 ? 3.628 -15.444 0.065 1.00 84.81 85 HIS A C 1
ATOM 700 O O . HIS A 1 85 ? 2.853 -14.618 -0.413 1.00 84.81 85 HIS A O 1
ATOM 706 N N . TRP A 1 86 ? 3.393 -16.078 1.206 1.00 83.69 86 TRP A N 1
ATOM 707 C CA . TRP A 1 86 ? 2.445 -15.604 2.198 1.00 83.69 86 TRP A CA 1
ATOM 708 C C . TRP A 1 86 ? 3.127 -14.643 3.156 1.00 83.69 86 TRP A C 1
ATOM 710 O O . TRP A 1 86 ? 4.270 -14.851 3.571 1.00 83.69 86 TRP A O 1
ATOM 720 N N . ASP A 1 87 ? 2.384 -13.624 3.557 1.00 73.19 87 ASP A N 1
ATOM 721 C CA . ASP A 1 87 ? 2.732 -12.787 4.689 1.00 73.19 87 ASP A CA 1
ATOM 722 C C . ASP A 1 87 ? 2.605 -13.627 5.968 1.00 73.19 87 ASP A C 1
ATOM 724 O O . ASP A 1 87 ? 1.503 -13.989 6.385 1.00 73.19 87 ASP A O 1
ATOM 728 N N . GLN A 1 88 ? 3.725 -13.952 6.620 1.00 60.12 88 GLN A N 1
ATOM 729 C CA . GLN A 1 88 ? 3.678 -14.611 7.924 1.00 60.12 88 GLN A CA 1
ATOM 730 C C . GLN A 1 88 ? 3.342 -13.565 8.989 1.00 60.12 88 GLN A C 1
ATOM 732 O O . GLN A 1 88 ? 4.214 -12.996 9.642 1.00 60.12 88 GLN A O 1
ATOM 737 N N . TRP A 1 89 ? 2.049 -13.304 9.152 1.00 57.62 89 TRP A N 1
ATOM 738 C CA . TRP A 1 89 ? 1.515 -12.457 10.212 1.00 57.62 89 TRP A CA 1
ATOM 739 C C . TRP A 1 89 ? 0.337 -13.158 10.878 1.00 57.62 89 TRP A C 1
ATOM 741 O O . TRP A 1 89 ? -0.814 -12.759 10.728 1.00 57.62 89 TRP A O 1
ATOM 751 N N . SER A 1 90 ? 0.620 -14.214 11.637 1.00 47.09 90 SER A N 1
ATOM 752 C CA . SER A 1 90 ? -0.359 -14.765 12.571 1.00 47.09 90 SER A CA 1
ATOM 753 C C . SER A 1 90 ? -0.654 -13.704 13.630 1.00 47.09 90 SER A C 1
ATOM 755 O O . SER A 1 90 ? 0.246 -13.285 14.367 1.00 47.09 90 SER A O 1
ATOM 757 N N . ILE A 1 91 ? -1.908 -13.261 13.684 1.00 45.53 91 ILE A N 1
ATOM 758 C CA . ILE A 1 91 ? -2.426 -12.378 14.733 1.00 45.53 91 ILE A CA 1
ATOM 759 C C . ILE A 1 91 ? -2.306 -13.050 16.121 1.00 45.53 91 ILE A C 1
ATOM 761 O O . ILE A 1 91 ? -2.208 -12.324 17.105 1.00 45.53 91 ILE A O 1
ATOM 765 N N . ASP A 1 92 ? -2.118 -14.381 16.174 1.00 45.59 92 ASP A N 1
ATOM 766 C CA . ASP A 1 92 ? -2.222 -15.184 17.403 1.00 45.59 92 ASP A CA 1
ATOM 767 C C . ASP A 1 92 ? -1.068 -16.178 17.686 1.00 45.59 92 ASP A C 1
ATOM 769 O O . ASP A 1 92 ? -1.237 -17.065 18.515 1.00 45.59 92 ASP A O 1
ATOM 773 N N . ASN A 1 93 ? 0.118 -16.082 17.060 1.00 44.78 93 ASN A N 1
ATOM 774 C CA . ASN A 1 93 ? 1.244 -16.910 17.547 1.00 44.78 93 ASN A CA 1
ATOM 775 C C . ASN A 1 93 ? 1.910 -16.250 18.755 1.00 44.78 93 ASN A C 1
ATOM 777 O O . ASN A 1 93 ? 2.725 -15.335 18.600 1.00 44.78 93 ASN A O 1
ATOM 781 N N . GLU A 1 94 ? 1.606 -16.770 19.944 1.00 47.47 94 GLU A N 1
ATOM 782 C CA . GLU A 1 94 ? 2.345 -16.506 21.185 1.00 47.47 94 GLU A CA 1
ATOM 783 C C . GLU A 1 94 ? 3.834 -16.901 21.060 1.00 47.47 94 GLU A C 1
ATOM 785 O O . GLU A 1 94 ? 4.699 -16.298 21.690 1.00 47.47 94 GLU A O 1
ATOM 790 N N . GLU A 1 95 ? 4.182 -17.804 20.133 1.00 47.81 95 GLU A N 1
ATOM 791 C CA . GLU A 1 95 ? 5.561 -18.229 19.840 1.00 47.81 95 GLU A CA 1
ATOM 792 C C . GLU A 1 95 ? 6.355 -17.267 18.927 1.00 47.81 95 GLU A C 1
ATOM 794 O O . GLU A 1 95 ? 7.162 -17.664 18.084 1.00 47.81 95 GLU A O 1
ATOM 799 N N . ARG A 1 96 ? 6.169 -15.955 19.090 1.00 47.16 96 ARG A N 1
ATOM 800 C CA . ARG A 1 96 ? 6.797 -14.898 18.268 1.00 47.16 96 ARG A CA 1
ATOM 801 C C . ARG A 1 96 ? 8.331 -14.819 18.325 1.00 47.16 96 ARG A C 1
ATOM 803 O O . ARG A 1 96 ? 8.922 -13.952 17.681 1.00 47.16 96 ARG A O 1
ATOM 810 N N . HIS A 1 97 ? 9.000 -15.676 19.088 1.00 43.81 97 HIS A N 1
ATOM 811 C CA . HIS A 1 97 ? 10.381 -15.443 19.502 1.00 43.81 97 HIS A CA 1
ATOM 812 C C . HIS A 1 97 ? 11.477 -16.022 18.597 1.00 43.81 97 HIS A C 1
ATOM 814 O O . HIS A 1 97 ? 12.643 -15.747 18.869 1.00 43.81 97 HIS A O 1
ATOM 820 N N . LYS A 1 98 ? 11.175 -16.782 17.529 1.00 43.81 98 LYS A N 1
ATOM 821 C CA . LYS A 1 98 ? 12.240 -17.544 16.832 1.00 43.81 98 LYS A CA 1
ATOM 822 C C . LYS A 1 98 ? 12.427 -17.322 15.326 1.00 43.81 98 LYS A C 1
ATOM 824 O O . LYS A 1 98 ? 13.494 -17.669 14.832 1.00 43.81 98 LYS A O 1
ATOM 829 N N . SER A 1 99 ? 11.514 -16.672 14.599 1.00 42.25 99 SER A N 1
ATOM 830 C CA . SER A 1 99 ? 11.733 -16.347 13.175 1.00 42.25 99 SER A CA 1
ATOM 831 C C . SER A 1 99 ? 11.612 -14.847 12.892 1.00 42.25 99 SER A C 1
ATOM 833 O O . SER A 1 99 ? 10.559 -14.303 12.566 1.00 42.25 99 SER A O 1
ATOM 835 N N . ARG A 1 100 ? 12.743 -14.138 12.956 1.00 39.75 100 ARG A N 1
ATOM 836 C CA . ARG A 1 100 ? 12.872 -12.834 12.289 1.00 39.75 100 ARG A CA 1
ATOM 837 C C . ARG A 1 100 ? 12.883 -13.062 10.771 1.00 39.75 100 ARG A C 1
ATOM 839 O O . ARG A 1 100 ? 13.942 -13.252 10.189 1.00 39.75 100 ARG A O 1
ATOM 846 N N . GLY A 1 101 ? 11.713 -13.055 10.135 1.00 52.94 101 GLY A N 1
ATOM 847 C CA . GLY A 1 101 ? 11.601 -13.204 8.678 1.00 52.94 101 GLY A CA 1
ATOM 848 C C . GLY A 1 101 ? 10.188 -13.550 8.224 1.00 52.94 101 GLY A C 1
ATOM 849 O O . GLY A 1 101 ? 9.922 -14.689 7.875 1.00 52.94 101 GLY A O 1
ATOM 850 N N . GLY A 1 102 ? 9.282 -12.570 8.267 1.00 61.44 102 GLY A N 1
ATOM 851 C CA . GLY A 1 102 ? 7.828 -12.749 8.154 1.00 61.44 102 GLY A CA 1
ATOM 852 C C . GLY A 1 102 ? 7.263 -13.072 6.764 1.00 61.44 102 GLY A C 1
ATOM 853 O O . GLY A 1 102 ? 6.223 -12.521 6.417 1.00 61.44 102 GLY A O 1
ATOM 854 N N . LEU A 1 103 ? 7.915 -13.928 5.972 1.00 73.25 103 LEU A N 1
ATOM 855 C CA . LEU A 1 103 ? 7.388 -14.413 4.691 1.00 73.25 103 LEU A CA 1
ATOM 856 C C . LEU A 1 103 ? 7.536 -15.935 4.603 1.00 73.25 103 LEU A C 1
ATOM 858 O O . LEU A 1 103 ? 8.634 -16.458 4.789 1.00 73.25 103 LEU A O 1
ATOM 862 N N . VAL A 1 104 ? 6.456 -16.637 4.256 1.00 81.06 104 VAL A N 1
ATOM 863 C CA . VAL A 1 104 ? 6.503 -18.064 3.902 1.00 81.06 104 VAL A CA 1
ATOM 864 C C . VAL A 1 104 ? 6.498 -18.166 2.383 1.00 81.06 104 VAL A C 1
ATOM 866 O O . VAL A 1 104 ? 5.491 -17.864 1.748 1.00 81.06 104 VAL A O 1
ATOM 869 N N . ASN A 1 105 ? 7.623 -18.554 1.782 1.00 84.56 105 ASN A N 1
ATOM 870 C CA . ASN A 1 105 ? 7.696 -18.725 0.331 1.00 84.56 105 ASN A CA 1
ATOM 871 C C . ASN A 1 105 ? 6.861 -19.930 -0.108 1.00 84.56 105 ASN A C 1
ATOM 873 O O . ASN A 1 105 ? 6.914 -20.988 0.516 1.00 84.56 105 ASN A O 1
ATOM 877 N N . VAL A 1 106 ? 6.143 -19.778 -1.216 1.00 87.12 106 VAL A N 1
ATOM 878 C CA . VAL A 1 106 ? 5.449 -20.899 -1.857 1.00 87.12 106 VAL A CA 1
ATOM 879 C C . VAL A 1 106 ? 6.500 -21.816 -2.512 1.00 87.12 106 VAL A C 1
ATOM 881 O O . VAL A 1 106 ? 7.370 -21.286 -3.211 1.00 87.12 106 VAL A O 1
ATOM 884 N N . PRO A 1 107 ? 6.471 -23.149 -2.333 1.00 89.25 107 PRO A N 1
ATOM 885 C CA . PRO A 1 107 ? 7.400 -24.072 -3.001 1.00 89.25 107 PRO A CA 1
ATOM 886 C C . PRO A 1 107 ? 7.362 -23.952 -4.530 1.00 89.25 107 PRO A C 1
ATOM 888 O O . PRO A 1 107 ? 6.330 -23.591 -5.090 1.00 89.25 107 PRO A O 1
ATOM 891 N N . GLU A 1 108 ? 8.477 -24.190 -5.227 1.00 88.12 108 GLU A N 1
ATOM 892 C CA . GLU A 1 108 ? 8.561 -24.016 -6.693 1.00 88.12 108 GLU A CA 1
ATOM 893 C C . GLU A 1 108 ? 7.694 -25.004 -7.484 1.00 88.12 108 GLU A C 1
ATOM 895 O O . GLU A 1 108 ? 7.219 -24.671 -8.569 1.00 88.12 108 GLU A O 1
ATOM 900 N N . ASP A 1 109 ? 7.460 -26.183 -6.920 1.00 91.88 109 ASP A N 1
ATOM 901 C CA . ASP A 1 109 ? 6.645 -27.269 -7.458 1.00 91.88 109 ASP A CA 1
ATOM 902 C C . ASP A 1 109 ? 5.165 -27.190 -7.043 1.00 91.88 109 ASP A C 1
ATOM 904 O O . ASP A 1 109 ? 4.353 -27.992 -7.509 1.00 91.88 109 ASP A O 1
ATOM 908 N N . ASP A 1 110 ? 4.787 -26.203 -6.220 1.00 92.94 110 ASP A N 1
ATOM 909 C CA . ASP A 1 110 ? 3.408 -26.042 -5.764 1.00 92.94 110 ASP A CA 1
ATOM 910 C C . ASP A 1 110 ? 2.466 -25.728 -6.949 1.00 92.94 110 ASP A C 1
ATOM 912 O O . ASP A 1 110 ? 2.694 -24.759 -7.693 1.00 92.94 110 ASP A O 1
ATOM 916 N N . PRO A 1 111 ? 1.378 -26.499 -7.139 1.00 93.75 111 PRO A N 1
ATOM 917 C CA . PRO A 1 111 ? 0.450 -26.300 -8.246 1.00 93.75 111 PRO A CA 1
ATOM 918 C C . PRO A 1 111 ? -0.215 -24.916 -8.254 1.00 93.75 111 PRO A C 1
ATOM 920 O O . PRO A 1 111 ? -0.557 -24.441 -9.339 1.00 93.75 111 PRO A O 1
ATOM 923 N N . ILE A 1 112 ? -0.325 -24.217 -7.113 1.00 90.31 112 ILE A N 1
ATOM 924 C CA . ILE A 1 112 ? -0.881 -22.854 -7.049 1.00 90.31 112 ILE A CA 1
ATOM 925 C C . ILE A 1 112 ? -0.103 -21.867 -7.925 1.00 90.31 112 ILE A C 1
ATOM 927 O O . ILE A 1 112 ? -0.654 -20.868 -8.392 1.00 90.31 112 ILE A O 1
ATOM 931 N N . ARG A 1 113 ? 1.176 -22.148 -8.213 1.00 89.69 113 ARG A N 1
ATOM 932 C CA . ARG A 1 113 ? 1.999 -21.302 -9.084 1.00 89.69 113 ARG A CA 1
ATOM 933 C C . ARG A 1 113 ? 1.475 -21.233 -10.518 1.00 89.69 113 ARG A C 1
ATO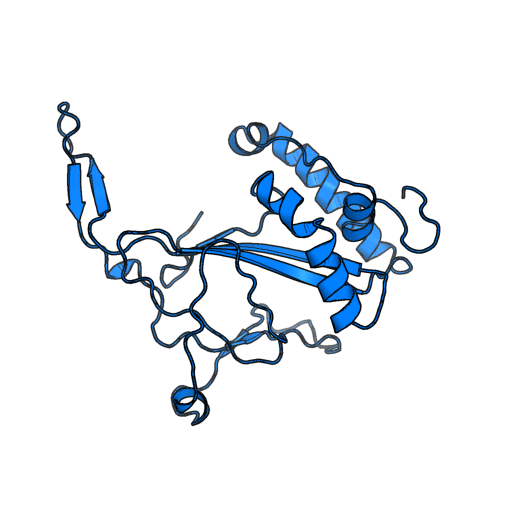M 935 O O . ARG A 1 113 ? 1.734 -20.244 -11.200 1.00 89.69 113 ARG A O 1
ATOM 942 N N . LYS A 1 114 ? 0.711 -22.235 -10.967 1.00 90.88 114 LYS A N 1
ATOM 943 C CA . LYS A 1 114 ? 0.055 -22.242 -12.287 1.00 90.88 114 LYS A CA 1
ATOM 944 C C . LYS A 1 114 ? -1.157 -21.307 -12.343 1.00 90.88 114 LYS A C 1
ATOM 946 O O . LYS A 1 114 ? -1.542 -20.868 -13.423 1.00 90.88 114 LYS A O 1
ATOM 951 N N . GLU A 1 115 ? -1.701 -20.944 -11.184 1.00 91.56 115 GLU A N 1
ATOM 952 C CA . GLU A 1 115 ? -2.896 -20.107 -11.054 1.00 91.56 115 GLU A CA 1
ATOM 953 C C . GLU A 1 115 ? -2.582 -18.617 -10.854 1.00 91.56 115 GLU A C 1
ATOM 955 O O . GLU A 1 115 ? -3.495 -17.792 -10.786 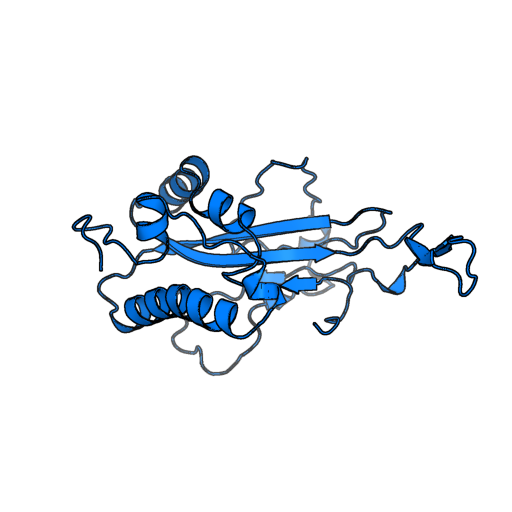1.00 91.56 115 GLU A O 1
ATOM 960 N N . ILE A 1 116 ? -1.300 -18.233 -10.792 1.00 90.44 116 ILE A N 1
ATOM 961 C CA . ILE A 1 116 ? -0.893 -16.840 -10.570 1.00 90.44 116 ILE A CA 1
ATOM 962 C C . ILE A 1 116 ? -1.448 -15.944 -11.684 1.00 90.44 116 ILE A C 1
ATOM 964 O O . ILE A 1 116 ? -1.204 -16.160 -12.873 1.00 90.44 116 ILE A O 1
ATOM 968 N N . LYS A 1 117 ? -2.138 -14.870 -11.288 1.00 90.50 117 LYS A N 1
ATOM 969 C CA . LYS A 1 117 ? -2.603 -13.815 -12.196 1.00 90.50 117 LYS A CA 1
ATOM 970 C C . LYS A 1 117 ? -1.887 -12.504 -11.906 1.00 90.50 117 LYS A C 1
ATOM 972 O O . LYS A 1 117 ? -1.773 -12.075 -10.760 1.00 90.50 117 LYS A O 1
ATOM 977 N N . GLN A 1 118 ? -1.434 -11.837 -12.965 1.00 90.38 118 GLN A N 1
ATOM 978 C CA . GLN A 1 118 ? -0.880 -10.494 -12.858 1.00 90.38 118 GLN A CA 1
ATOM 979 C C . GLN A 1 118 ? -2.006 -9.458 -12.842 1.00 90.38 118 GLN A C 1
ATOM 981 O O . GLN A 1 118 ? -2.763 -9.327 -13.804 1.00 90.38 118 GLN A O 1
ATOM 986 N N . ILE A 1 119 ? -2.079 -8.685 -11.759 1.00 91.56 119 ILE A N 1
ATOM 987 C CA . ILE A 1 119 ? -3.068 -7.618 -11.601 1.00 91.56 119 ILE A CA 1
ATOM 988 C C . ILE A 1 119 ? -2.480 -6.306 -12.122 1.00 91.56 119 ILE A C 1
ATOM 990 O O . ILE A 1 119 ? -1.547 -5.747 -11.543 1.00 91.56 119 ILE A O 1
ATOM 994 N N . HIS A 1 120 ? -3.019 -5.824 -13.239 1.00 90.62 120 HIS A N 1
ATOM 995 C CA . HIS A 1 120 ? -2.607 -4.571 -13.863 1.00 90.62 120 HIS A CA 1
ATOM 996 C C . HIS A 1 120 ? -3.528 -3.441 -13.427 1.00 90.62 120 HIS A C 1
ATOM 998 O O . HIS A 1 120 ? -4.746 -3.549 -13.542 1.00 90.62 120 HIS A O 1
ATOM 1004 N N . VAL A 1 121 ? -2.945 -2.336 -12.971 1.00 92.00 121 VAL A N 1
ATOM 1005 C CA . VAL A 1 121 ? -3.700 -1.164 -12.530 1.00 92.00 121 VAL A CA 1
ATOM 1006 C C . VAL A 1 121 ? -3.048 0.128 -13.009 1.00 92.00 121 VAL A C 1
ATOM 1008 O O . VAL A 1 121 ? -1.836 0.188 -13.224 1.00 92.00 121 VAL A O 1
ATOM 1011 N N . ARG A 1 122 ? -3.860 1.174 -13.191 1.00 93.50 122 ARG A N 1
ATOM 1012 C CA . ARG A 1 122 ? -3.376 2.515 -13.549 1.00 93.50 122 ARG A CA 1
ATOM 1013 C C . ARG A 1 122 ? -2.950 3.269 -12.286 1.00 93.50 122 ARG A C 1
ATOM 1015 O O . ARG A 1 122 ? -3.412 2.965 -11.187 1.00 93.50 122 ARG A O 1
ATOM 1022 N N . ARG A 1 123 ? -2.106 4.298 -12.436 1.00 91.38 123 ARG A N 1
ATOM 1023 C CA . ARG A 1 123 ? -1.808 5.247 -11.346 1.00 91.38 123 ARG A CA 1
ATOM 1024 C C . ARG A 1 123 ? -3.120 5.749 -10.726 1.00 91.38 123 ARG A C 1
ATOM 1026 O O . ARG A 1 123 ? -4.022 6.140 -11.459 1.00 91.38 123 ARG A O 1
ATOM 1033 N N . GLY A 1 124 ? -3.200 5.741 -9.395 1.00 89.06 124 GLY A N 1
ATOM 1034 C CA . GLY A 1 124 ? -4.389 6.154 -8.638 1.00 89.06 124 GLY A CA 1
ATOM 1035 C C . GLY A 1 124 ? -5.402 5.035 -8.368 1.00 89.06 124 GLY A C 1
ATOM 1036 O O . GLY A 1 124 ? -6.367 5.258 -7.649 1.00 89.06 124 GLY A O 1
ATOM 1037 N N . SER A 1 125 ? -5.190 3.833 -8.908 1.00 92.31 125 SER A N 1
ATOM 1038 C CA . SER A 1 125 ? -5.981 2.655 -8.538 1.00 92.31 125 SER A CA 1
ATOM 1039 C C . SER A 1 125 ? -5.503 2.058 -7.213 1.00 92.31 125 SER A C 1
ATOM 1041 O O . SER A 1 125 ? -4.314 2.113 -6.898 1.00 92.31 125 SER A O 1
ATOM 1043 N N . PHE A 1 126 ? -6.417 1.405 -6.497 1.00 90.25 126 PHE A N 1
ATOM 1044 C CA . PHE A 1 126 ? -6.113 0.630 -5.297 1.00 90.25 126 PHE A CA 1
ATOM 1045 C C . PHE A 1 126 ? -6.209 -0.864 -5.589 1.00 90.25 126 PHE A C 1
ATOM 1047 O O . PHE A 1 126 ? -7.136 -1.317 -6.258 1.00 90.25 126 PHE A O 1
ATOM 1054 N N . VAL A 1 127 ? -5.253 -1.624 -5.063 1.00 92.69 127 VAL A N 1
ATOM 1055 C CA . VAL A 1 127 ? -5.326 -3.085 -4.991 1.00 92.69 127 VAL A CA 1
ATOM 1056 C C . VAL A 1 127 ? -5.433 -3.437 -3.520 1.00 92.69 127 VAL A C 1
ATOM 1058 O O . VAL A 1 127 ? -4.623 -2.978 -2.718 1.00 92.69 127 VAL A O 1
ATOM 1061 N N . ILE A 1 128 ? -6.444 -4.225 -3.177 1.00 91.88 128 ILE A N 1
ATOM 1062 C CA . ILE A 1 128 ? -6.709 -4.673 -1.813 1.00 91.88 128 ILE A CA 1
ATOM 1063 C C . ILE A 1 128 ? -6.635 -6.188 -1.831 1.00 91.88 128 ILE A C 1
ATOM 1065 O O . ILE A 1 128 ? -7.199 -6.826 -2.721 1.00 91.88 128 ILE A O 1
ATOM 1069 N N . TRP A 1 129 ? -5.946 -6.758 -0.855 1.00 90.12 129 TRP A N 1
ATOM 1070 C CA . TRP A 1 129 ? -5.880 -8.196 -0.675 1.00 90.12 129 TRP A CA 1
ATOM 1071 C C . TRP A 1 129 ? -5.890 -8.538 0.807 1.00 90.12 129 TRP A C 1
ATOM 1073 O O . TRP A 1 129 ? -5.517 -7.736 1.662 1.00 90.12 129 TRP A O 1
ATOM 1083 N N . ASP A 1 130 ? -6.341 -9.752 1.089 1.00 86.44 130 ASP A N 1
ATOM 1084 C CA . ASP A 1 130 ? -6.205 -10.370 2.398 1.00 86.44 130 ASP A CA 1
ATOM 1085 C C . ASP A 1 130 ? -4.755 -10.839 2.574 1.00 86.44 130 ASP A C 1
ATOM 1087 O O . ASP A 1 130 ? -4.194 -11.440 1.659 1.00 86.44 130 ASP A O 1
ATOM 1091 N N . SER A 1 131 ? -4.139 -10.608 3.736 1.00 81.31 131 SER A N 1
ATOM 1092 C CA . SER A 1 131 ? -2.752 -11.030 3.994 1.00 81.31 131 SER A CA 1
ATOM 1093 C C . SER A 1 131 ? -2.543 -12.548 3.895 1.00 81.31 131 SER A C 1
ATOM 1095 O O . SER A 1 131 ? -1.415 -13.008 3.742 1.00 81.31 131 SER A O 1
ATOM 1097 N N . ARG A 1 132 ? -3.618 -13.343 3.960 1.00 81.44 132 ARG A N 1
ATOM 1098 C CA . ARG A 1 132 ? -3.602 -14.799 3.745 1.00 81.44 132 ARG A CA 1
ATOM 1099 C C . ARG A 1 132 ? -3.506 -15.187 2.266 1.00 81.44 132 ARG A C 1
ATOM 1101 O O . ARG A 1 132 ? -3.302 -16.360 1.964 1.00 81.44 132 ARG A O 1
ATOM 1108 N N . LEU A 1 133 ? -3.650 -14.238 1.339 1.00 88.31 133 LEU A N 1
ATOM 1109 C CA . LEU A 1 133 ? -3.463 -14.475 -0.089 1.00 88.31 133 LEU A CA 1
ATOM 1110 C C . LEU A 1 133 ? -1.957 -14.552 -0.404 1.00 88.31 133 LEU A C 1
ATOM 1112 O O . LEU A 1 133 ? -1.239 -13.579 -0.140 1.00 88.31 133 LEU A O 1
ATOM 1116 N N . PRO A 1 134 ? -1.456 -15.656 -0.994 1.00 89.38 134 PRO A N 1
ATOM 1117 C CA . PRO A 1 134 ? -0.089 -15.685 -1.481 1.00 89.38 134 PRO A CA 1
ATOM 1118 C C . PRO A 1 134 ? 0.059 -14.667 -2.609 1.00 89.38 134 PRO A C 1
ATOM 1120 O O . PRO A 1 134 ? -0.722 -14.642 -3.561 1.00 89.38 134 PRO A O 1
ATOM 1123 N N . HIS A 1 135 ? 1.057 -13.803 -2.491 1.00 89.94 135 HIS A N 1
ATOM 1124 C CA . HIS A 1 135 ? 1.264 -12.697 -3.409 1.00 89.94 135 HIS A CA 1
ATOM 1125 C C . HIS A 1 135 ? 2.751 -12.445 -3.638 1.00 89.94 135 HIS A C 1
ATOM 1127 O O . HIS A 1 135 ? 3.637 -13.060 -3.041 1.00 89.94 135 HIS A O 1
ATOM 1133 N N . GLY A 1 136 ? 3.031 -11.588 -4.610 1.00 87.88 136 GLY A N 1
ATOM 1134 C CA . GLY A 1 136 ? 4.358 -11.467 -5.170 1.00 87.88 136 GLY A CA 1
ATOM 1135 C C . GLY A 1 136 ? 4.495 -10.272 -6.084 1.00 87.88 136 GLY A C 1
ATOM 1136 O O . GLY A 1 136 ? 3.515 -9.625 -6.454 1.00 87.88 136 GLY A O 1
ATOM 1137 N N . ASN A 1 137 ? 5.731 -9.991 -6.474 1.00 86.56 137 ASN A N 1
ATOM 1138 C CA . ASN A 1 137 ? 6.000 -8.991 -7.491 1.00 86.56 137 ASN A CA 1
ATOM 1139 C C . ASN A 1 137 ? 6.671 -9.633 -8.700 1.00 86.56 137 ASN A C 1
ATOM 1141 O O . ASN A 1 137 ? 7.659 -10.349 -8.558 1.00 86.56 137 ASN A O 1
ATOM 1145 N N . PHE A 1 138 ? 6.181 -9.290 -9.888 1.00 87.94 138 PHE A N 1
ATOM 1146 C CA . PHE A 1 138 ? 6.882 -9.594 -11.128 1.00 87.94 138 PHE A CA 1
ATOM 1147 C C . PHE A 1 138 ? 8.070 -8.638 -11.332 1.00 87.94 138 PHE A C 1
ATOM 1149 O O . PHE A 1 138 ? 8.002 -7.480 -10.901 1.00 87.94 138 PHE A O 1
ATOM 1156 N N . PRO A 1 139 ? 9.144 -9.082 -12.010 1.00 89.19 139 PRO A N 1
ATOM 1157 C CA . PRO A 1 139 ? 10.286 -8.231 -12.324 1.00 89.19 139 PRO A CA 1
ATOM 1158 C C . PRO A 1 139 ? 9.891 -7.019 -13.168 1.00 89.19 139 PRO A C 1
ATOM 1160 O O . PRO A 1 139 ? 9.186 -7.163 -14.166 1.00 89.19 139 PRO A O 1
ATOM 1163 N N . ASN A 1 140 ? 10.401 -5.832 -12.827 1.00 91.06 140 ASN A N 1
ATOM 1164 C CA . ASN A 1 140 ? 10.237 -4.659 -13.685 1.00 91.06 140 ASN A CA 1
ATOM 1165 C C . ASN A 1 140 ? 11.123 -4.779 -14.934 1.00 91.06 140 ASN A C 1
ATOM 1167 O O . ASN A 1 140 ? 12.345 -4.845 -14.821 1.00 91.06 140 ASN A O 1
ATOM 1171 N N . GLN A 1 141 ? 10.514 -4.786 -16.118 1.00 92.38 141 GLN A N 1
ATOM 1172 C CA . GLN A 1 141 ? 11.199 -4.904 -17.415 1.00 92.38 141 GLN A CA 1
ATOM 1173 C C . GLN A 1 141 ? 11.018 -3.656 -18.293 1.00 92.38 141 GLN A C 1
ATOM 1175 O O . GLN A 1 141 ? 11.071 -3.746 -19.521 1.00 92.38 141 GLN A O 1
ATOM 1180 N N . SER A 1 142 ? 10.737 -2.511 -17.667 1.00 93.31 142 SER A N 1
ATOM 1181 C CA . SER A 1 142 ? 10.453 -1.245 -18.344 1.00 93.31 142 SER A CA 1
ATOM 1182 C C . SER A 1 142 ? 11.556 -0.204 -18.146 1.00 93.31 142 SER A C 1
ATOM 1184 O O . SER A 1 142 ? 12.485 -0.386 -17.359 1.00 93.31 142 SER A O 1
ATOM 1186 N N . ASP A 1 143 ? 11.413 0.905 -18.857 1.00 94.56 143 ASP A N 1
ATOM 1187 C CA . ASP A 1 143 ? 12.173 2.152 -18.748 1.00 94.56 143 ASP A CA 1
ATOM 1188 C C . ASP A 1 143 ? 11.642 3.094 -17.650 1.00 94.56 143 ASP A C 1
ATOM 1190 O O . ASP A 1 143 ? 12.151 4.196 -17.454 1.00 94.56 143 ASP A O 1
ATOM 1194 N N . ARG A 1 144 ? 10.624 2.663 -16.891 1.00 92.75 144 ARG A N 1
ATOM 1195 C CA . ARG A 1 144 ? 9.971 3.465 -15.851 1.00 92.75 144 ARG A CA 1
ATOM 1196 C C . ARG A 1 144 ? 10.124 2.847 -14.470 1.00 92.75 144 ARG A C 1
ATOM 1198 O O . ARG A 1 144 ? 10.193 1.629 -14.300 1.00 92.75 144 ARG A O 1
ATOM 1205 N N . PHE A 1 145 ? 10.117 3.702 -13.452 1.00 91.06 145 PHE A N 1
ATOM 1206 C CA . PHE A 1 145 ? 9.952 3.257 -12.072 1.00 91.06 145 PHE A CA 1
ATOM 1207 C C . PHE A 1 145 ? 8.557 2.661 -11.862 1.00 91.06 145 PHE A C 1
ATOM 1209 O O . PHE A 1 145 ? 7.555 3.221 -12.309 1.00 91.06 145 PHE A O 1
ATOM 1216 N N . ARG A 1 146 ? 8.484 1.568 -11.097 1.00 90.75 146 ARG A N 1
ATOM 1217 C CA . ARG A 1 146 ? 7.233 1.088 -10.499 1.00 90.75 146 ARG A CA 1
ATOM 1218 C C . ARG A 1 146 ? 7.260 1.418 -9.016 1.00 90.75 146 ARG A C 1
ATOM 1220 O O . ARG A 1 146 ? 8.084 0.874 -8.287 1.00 90.75 146 ARG A O 1
ATOM 1227 N N . ILE A 1 147 ? 6.357 2.286 -8.579 1.00 89.31 147 ILE A N 1
ATOM 1228 C CA . ILE A 1 147 ? 6.254 2.732 -7.187 1.00 89.31 147 ILE A CA 1
ATOM 1229 C C . ILE A 1 147 ? 4.841 2.445 -6.696 1.00 89.31 147 ILE A C 1
ATOM 1231 O O . ILE A 1 147 ? 3.870 2.792 -7.366 1.00 89.31 147 ILE A O 1
ATOM 1235 N N . VAL A 1 148 ? 4.738 1.808 -5.534 1.00 89.94 148 VAL A N 1
ATOM 1236 C CA . VAL A 1 148 ? 3.473 1.517 -4.855 1.00 89.94 148 VAL A CA 1
ATOM 1237 C C . VAL A 1 148 ? 3.583 1.883 -3.379 1.00 89.94 148 VAL A C 1
ATOM 1239 O O . VAL A 1 148 ? 4.611 1.627 -2.750 1.00 89.94 148 VAL A O 1
ATOM 1242 N N . GLN A 1 149 ? 2.529 2.480 -2.828 1.00 90.06 149 GLN A N 1
ATOM 1243 C CA . GLN A 1 149 ? 2.376 2.667 -1.387 1.00 90.06 149 GLN A CA 1
ATOM 1244 C C . GLN A 1 149 ? 1.599 1.474 -0.827 1.00 90.06 149 GLN A C 1
ATOM 1246 O O . GLN A 1 149 ? 0.508 1.168 -1.305 1.00 90.06 149 GLN A O 1
ATOM 1251 N N . TYR A 1 150 ? 2.165 0.794 0.164 1.00 88.75 150 TYR A N 1
ATOM 1252 C CA . TYR A 1 150 ? 1.491 -0.251 0.925 1.00 88.75 150 TYR A CA 1
ATOM 1253 C C . TYR A 1 150 ? 0.967 0.362 2.214 1.00 88.75 150 TYR A C 1
ATOM 1255 O O . TYR A 1 150 ? 1.773 0.854 2.996 1.00 88.75 150 TYR A O 1
ATOM 1263 N N . ILE A 1 151 ? -0.340 0.281 2.447 1.00 89.69 151 ILE A N 1
ATOM 1264 C CA . ILE A 1 151 ? -0.993 0.766 3.666 1.00 89.69 151 ILE A CA 1
ATOM 1265 C C . ILE A 1 151 ? -1.721 -0.417 4.295 1.00 89.69 151 ILE A C 1
ATOM 1267 O O . ILE A 1 151 ? -2.492 -1.096 3.616 1.00 89.69 151 ILE A O 1
ATOM 1271 N N . ALA A 1 152 ? -1.488 -0.658 5.581 1.00 89.44 152 ALA A N 1
ATOM 1272 C CA . ALA A 1 152 ? -2.223 -1.653 6.347 1.00 89.44 152 ALA A CA 1
ATOM 1273 C C . ALA A 1 152 ? -2.815 -1.028 7.605 1.00 89.44 152 ALA A C 1
ATOM 1275 O O . ALA A 1 152 ? -2.154 -0.245 8.289 1.00 89.44 152 ALA A O 1
ATOM 1276 N N . PHE A 1 153 ? -4.037 -1.437 7.934 1.00 91.31 153 PHE A N 1
ATOM 1277 C CA . PHE A 1 153 ? -4.707 -1.077 9.176 1.00 91.31 153 PHE A CA 1
ATOM 1278 C C . PHE A 1 153 ? -4.871 -2.296 10.074 1.00 91.31 153 PHE A C 1
ATOM 1280 O O . PHE A 1 153 ? -4.978 -3.432 9.611 1.00 91.31 153 PHE A O 1
ATOM 1287 N N . GLU A 1 154 ? -4.900 -2.039 11.371 1.00 89.12 154 GLU A N 1
ATOM 1288 C CA . GLU A 1 154 ? -5.310 -2.983 12.399 1.00 89.12 154 GLU A CA 1
ATOM 1289 C C . GLU A 1 154 ? -6.314 -2.318 13.341 1.00 89.12 154 GLU A C 1
ATOM 1291 O O . GLU A 1 154 ? -6.522 -1.106 13.301 1.00 89.12 154 GLU A O 1
ATOM 1296 N N . SER A 1 155 ? -6.935 -3.117 14.200 1.00 92.50 155 SER A N 1
ATOM 1297 C CA . SER A 1 155 ? -7.774 -2.631 15.291 1.00 92.50 155 SER A CA 1
ATOM 1298 C C . SER A 1 155 ? -7.025 -1.642 16.180 1.00 92.50 155 SER A C 1
ATOM 1300 O O . SER A 1 155 ? -5.901 -1.932 16.605 1.00 92.50 155 SER A O 1
ATOM 1302 N N . ALA A 1 156 ? -7.662 -0.523 16.524 1.00 93.38 156 ALA A N 1
ATOM 1303 C CA . ALA A 1 156 ? -7.135 0.338 17.575 1.00 93.38 156 ALA A CA 1
ATOM 1304 C C . ALA A 1 156 ? -7.145 -0.422 18.916 1.00 93.38 156 ALA A C 1
ATOM 1306 O O . ALA A 1 156 ? -8.141 -1.035 19.299 1.00 93.38 156 ALA A O 1
ATOM 1307 N N . LYS A 1 157 ? -6.011 -0.429 19.624 1.00 90.69 157 LYS A N 1
ATOM 1308 C CA . LYS A 1 157 ? -5.849 -1.099 20.926 1.00 90.69 157 LYS A CA 1
ATOM 1309 C C . LYS A 1 157 ? -5.537 -0.058 22.000 1.00 90.69 157 LYS A C 1
ATOM 1311 O O . LYS A 1 157 ? -4.486 -0.114 22.620 1.00 90.69 157 LYS A O 1
ATOM 1316 N N . GLU A 1 158 ? -6.430 0.914 22.189 1.00 90.81 158 GLU A N 1
ATOM 1317 C CA . GLU A 1 158 ? -6.218 2.076 23.085 1.00 90.81 158 GLU A CA 1
ATOM 1318 C C . GLU A 1 158 ? -5.980 1.712 24.557 1.00 90.81 158 GLU A C 1
ATOM 1320 O O . GLU A 1 158 ? -5.380 2.483 25.313 1.00 90.81 158 GLU A O 1
ATOM 1325 N N . ASP A 1 159 ? -6.431 0.524 24.953 1.00 91.50 159 ASP A N 1
ATOM 1326 C CA . ASP A 1 159 ? -6.237 -0.013 26.298 1.00 91.50 159 ASP A CA 1
ATOM 1327 C C . ASP A 1 159 ? -4.816 -0.594 26.481 1.00 91.50 159 ASP A C 1
ATOM 1329 O O . ASP A 1 159 ? -4.320 -0.698 27.601 1.00 91.50 159 ASP A O 1
ATOM 1333 N N . ASP A 1 160 ? -4.109 -0.899 25.385 1.00 91.31 160 ASP A N 1
ATOM 1334 C CA . ASP A 1 160 ? -2.699 -1.299 25.379 1.00 91.31 160 ASP A CA 1
ATOM 1335 C C . ASP A 1 160 ? -1.815 -0.043 25.391 1.00 91.31 160 ASP A C 1
ATOM 1337 O O . ASP A 1 160 ? -1.394 0.477 24.350 1.00 91.31 160 ASP A O 1
ATOM 1341 N N . LYS A 1 161 ? -1.551 0.467 26.600 1.00 88.69 161 LYS A N 1
ATOM 1342 C CA . LYS A 1 161 ? -0.770 1.697 26.805 1.00 88.69 161 LYS A CA 1
ATOM 1343 C C . LYS A 1 161 ? 0.630 1.625 26.202 1.00 88.69 161 LYS A C 1
ATOM 1345 O O . LYS A 1 161 ? 1.095 2.621 25.667 1.00 88.69 161 LYS A O 1
ATOM 1350 N N . TYR A 1 162 ? 1.264 0.453 26.200 1.00 86.75 162 TYR A N 1
ATOM 1351 C CA . TYR A 1 162 ? 2.577 0.273 25.581 1.00 86.75 162 TYR A CA 1
ATOM 1352 C C . TYR A 1 162 ? 2.525 0.498 24.064 1.00 86.75 162 TYR A C 1
ATOM 1354 O O . TYR A 1 162 ? 3.341 1.238 23.512 1.00 86.75 162 TYR A O 1
ATOM 1362 N N . LYS A 1 163 ? 1.544 -0.096 23.369 1.00 84.06 163 LYS A N 1
ATOM 1363 C CA . LYS A 1 163 ? 1.358 0.151 21.930 1.00 84.06 163 LYS A CA 1
ATOM 1364 C C . LYS A 1 163 ? 0.983 1.597 21.638 1.00 84.06 163 LYS A C 1
ATOM 1366 O O . LYS A 1 163 ? 1.481 2.145 20.659 1.00 84.06 163 LYS A O 1
ATOM 1371 N N . LEU A 1 164 ? 0.122 2.196 22.456 1.00 87.19 164 LEU A N 1
ATOM 1372 C CA . LEU A 1 164 ? -0.279 3.591 22.302 1.00 87.19 164 LEU A CA 1
ATOM 1373 C C . LEU A 1 164 ? 0.928 4.533 22.422 1.00 87.19 164 LEU A C 1
ATOM 1375 O O . LEU A 1 164 ? 1.175 5.309 21.503 1.00 87.19 164 LEU A O 1
ATOM 1379 N N . THR A 1 165 ? 1.728 4.400 23.484 1.00 85.56 165 THR A N 1
ATOM 1380 C CA . THR A 1 165 ? 2.940 5.207 23.689 1.00 85.56 165 THR A CA 1
ATOM 1381 C C . THR A 1 165 ? 3.923 5.044 22.535 1.00 85.56 165 THR A C 1
ATOM 1383 O O . THR A 1 165 ? 4.312 6.040 21.943 1.00 85.56 165 THR A O 1
ATOM 1386 N N . ASN A 1 166 ? 4.230 3.815 22.104 1.00 80.94 166 ASN A N 1
ATOM 1387 C CA . ASN A 1 166 ? 5.140 3.596 20.969 1.00 80.94 166 ASN A CA 1
ATOM 1388 C C . ASN A 1 166 ? 4.662 4.252 19.664 1.00 80.94 166 ASN A C 1
ATOM 1390 O O . ASN A 1 166 ? 5.478 4.633 18.827 1.00 80.94 166 ASN A O 1
ATOM 1394 N N . ARG A 1 167 ? 3.346 4.352 19.451 1.00 84.06 167 ARG A N 1
ATOM 1395 C CA . ARG A 1 167 ? 2.768 4.996 18.263 1.00 84.06 167 ARG A CA 1
ATOM 1396 C C . ARG A 1 167 ? 2.901 6.510 18.329 1.00 84.06 167 ARG A C 1
ATOM 1398 O O . ARG A 1 167 ? 3.335 7.118 17.354 1.00 84.06 167 ARG A O 1
ATOM 1405 N N . ILE A 1 168 ? 2.580 7.090 19.482 1.00 83.31 168 ILE A N 1
ATOM 1406 C CA . ILE A 1 168 ? 2.772 8.516 19.758 1.00 83.31 168 ILE A CA 1
ATOM 1407 C C . ILE A 1 168 ? 4.253 8.862 19.592 1.00 83.31 168 ILE A C 1
ATOM 1409 O O . ILE A 1 168 ? 4.584 9.779 18.838 1.00 83.31 168 ILE A O 1
ATOM 1413 N N . ASP A 1 169 ? 5.136 8.071 20.197 1.00 78.62 169 ASP A N 1
ATOM 1414 C CA . ASP A 1 169 ? 6.582 8.224 20.090 1.00 78.62 169 ASP A CA 1
ATOM 1415 C C . ASP A 1 169 ? 7.053 8.079 18.648 1.00 78.62 169 ASP A C 1
ATOM 1417 O O . ASP A 1 169 ? 7.859 8.881 18.212 1.00 78.62 169 ASP A O 1
ATOM 1421 N N . ALA A 1 170 ? 6.539 7.140 17.850 1.00 75.94 170 ALA A N 1
ATOM 1422 C CA . ALA A 1 170 ? 6.928 7.023 16.441 1.00 75.94 170 ALA A CA 1
ATOM 1423 C C . ALA A 1 170 ? 6.606 8.296 15.633 1.00 75.94 170 ALA A C 1
ATOM 1425 O O . ALA A 1 170 ? 7.414 8.730 14.805 1.00 75.94 170 ALA A O 1
ATOM 1426 N N . VAL A 1 171 ? 5.462 8.939 15.897 1.00 75.38 171 VAL A N 1
ATOM 1427 C CA . VAL A 1 171 ? 5.099 10.211 15.251 1.00 75.38 171 VAL A CA 1
ATOM 1428 C C . VAL A 1 171 ? 5.984 11.362 15.749 1.00 75.38 171 VAL A C 1
ATOM 1430 O O . VAL A 1 171 ? 6.450 12.162 14.937 1.00 75.38 171 VAL A O 1
ATOM 1433 N N . HIS A 1 172 ? 6.287 11.417 17.049 1.00 71.19 172 HIS A N 1
ATOM 1434 C CA . HIS A 1 172 ? 7.155 12.446 17.641 1.00 71.19 172 HIS A CA 1
ATOM 1435 C C . HIS A 1 172 ? 8.638 12.264 17.281 1.00 71.19 172 HIS A C 1
ATOM 1437 O O . HIS A 1 172 ? 9.335 13.230 16.979 1.00 71.19 172 HIS A O 1
ATOM 1443 N N . MET A 1 173 ? 9.133 11.029 17.242 1.00 63.38 173 MET A N 1
ATOM 1444 C CA . MET A 1 173 ? 10.489 10.672 16.824 1.00 63.38 173 MET A CA 1
ATOM 1445 C C . MET A 1 173 ? 10.714 11.006 15.352 1.00 63.38 173 MET A C 1
ATOM 1447 O O . MET A 1 173 ? 11.825 11.367 14.979 1.00 63.38 173 MET A O 1
ATOM 1451 N N . ARG A 1 174 ? 9.668 10.984 14.514 1.00 63.69 174 ARG A N 1
ATOM 1452 C CA . ARG A 1 174 ? 9.727 11.591 13.178 1.00 63.69 174 ARG A CA 1
ATOM 1453 C C . ARG A 1 174 ? 10.083 13.081 13.257 1.00 63.69 174 ARG A C 1
ATOM 1455 O O . ARG A 1 174 ? 10.974 13.505 12.528 1.00 63.69 174 ARG A O 1
ATOM 1462 N N . THR A 1 175 ? 9.432 13.847 14.133 1.00 58.66 175 THR A N 1
ATOM 1463 C CA . THR A 1 175 ? 9.709 15.282 14.342 1.00 58.66 175 THR A CA 1
ATOM 1464 C C . THR A 1 175 ? 11.113 15.531 14.899 1.00 58.66 175 THR A C 1
ATOM 1466 O O . THR A 1 175 ? 11.736 16.549 14.602 1.00 58.66 175 THR A O 1
ATOM 1469 N N . LEU A 1 176 ? 11.641 14.607 15.704 1.00 52.94 176 LEU A N 1
ATOM 1470 C CA . LEU A 1 176 ? 13.010 14.686 16.221 1.00 52.94 176 LEU A CA 1
ATOM 1471 C C . LEU A 1 176 ? 14.050 14.335 15.146 1.00 52.94 176 L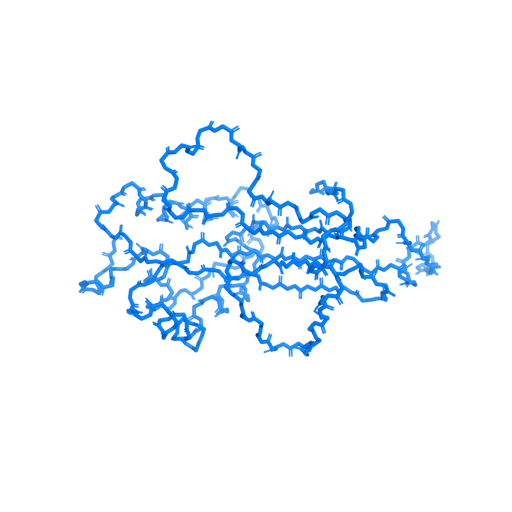EU A C 1
ATOM 1473 O O . LEU A 1 176 ? 15.016 15.072 14.972 1.00 52.94 176 LEU A O 1
ATOM 1477 N N . ASN A 1 177 ? 13.828 13.273 14.368 1.00 58.03 177 ASN A N 1
ATOM 1478 C CA . ASN A 1 177 ? 14.736 12.853 13.297 1.00 58.03 177 ASN A CA 1
ATOM 1479 C C . ASN A 1 177 ? 14.805 13.875 12.153 1.00 58.03 177 ASN A C 1
ATOM 1481 O O . ASN A 1 177 ? 15.880 14.083 11.596 1.00 58.03 177 ASN A O 1
ATOM 1485 N N . SER A 1 178 ? 13.707 14.573 11.837 1.00 56.62 178 SER A N 1
ATOM 1486 C CA . SER A 1 178 ? 13.727 15.663 10.851 1.00 56.62 178 SER A CA 1
ATOM 1487 C C . SER A 1 178 ? 14.573 16.863 11.280 1.00 56.62 178 SER A C 1
ATOM 1489 O O . SER A 1 178 ? 14.929 17.669 10.434 1.00 56.62 178 SER A O 1
ATOM 1491 N N . LYS A 1 179 ? 14.916 17.006 12.567 1.00 56.75 179 LYS A N 1
ATOM 1492 C CA . LYS A 1 179 ? 15.834 18.059 13.038 1.00 56.75 179 LYS A CA 1
ATOM 1493 C C . LYS A 1 179 ? 17.309 17.665 12.922 1.00 56.75 179 LYS A C 1
ATOM 1495 O O . LYS A 1 179 ? 18.162 18.544 12.966 1.00 56.75 179 LYS A O 1
ATOM 1500 N N . ALA A 1 180 ? 17.606 16.371 12.807 1.00 58.19 180 ALA A N 1
ATOM 1501 C CA . ALA A 1 180 ? 18.968 15.834 12.798 1.00 58.19 180 ALA A CA 1
ATOM 1502 C C . ALA A 1 180 ? 19.465 15.430 11.397 1.00 58.19 180 ALA A C 1
ATOM 1504 O O . ALA A 1 180 ? 20.669 15.292 11.198 1.00 58.19 180 ALA A O 1
ATOM 1505 N N . ASP A 1 181 ? 18.560 15.241 10.434 1.00 64.69 181 ASP A N 1
ATOM 1506 C CA . ASP A 1 181 ? 18.871 14.831 9.062 1.00 64.69 181 ASP A CA 1
ATOM 1507 C C . ASP A 1 181 ? 18.338 15.877 8.074 1.00 64.69 181 ASP A C 1
ATOM 1509 O O . ASP A 1 181 ? 17.134 16.105 7.992 1.00 64.69 181 ASP A O 1
ATOM 1513 N N . GLU A 1 182 ? 19.237 16.505 7.313 1.00 65.19 182 GLU A N 1
ATOM 1514 C CA . GLU A 1 182 ? 18.929 17.572 6.351 1.00 65.19 182 GLU A CA 1
ATOM 1515 C C . GLU A 1 182 ? 17.974 17.115 5.229 1.00 65.19 182 GLU A C 1
ATOM 1517 O O . GLU A 1 182 ? 17.123 17.884 4.777 1.00 65.19 182 GLU A O 1
ATOM 1522 N N . GLN A 1 183 ? 18.038 15.841 4.821 1.00 63.81 183 GLN A N 1
ATOM 1523 C CA . GLN A 1 183 ? 17.113 15.282 3.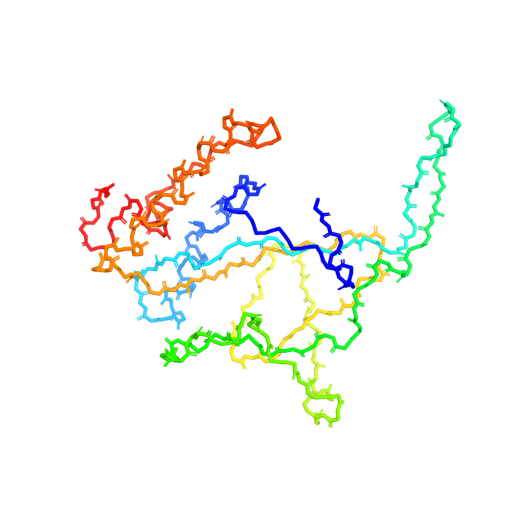830 1.00 63.81 183 GLN A CA 1
ATOM 1524 C C . GLN A 1 183 ? 15.719 15.077 4.423 1.00 63.81 183 GLN A C 1
ATOM 1526 O O . GLN A 1 183 ? 14.723 15.270 3.726 1.00 63.81 183 GLN A O 1
ATOM 1531 N N . LEU A 1 184 ? 15.631 14.708 5.705 1.00 63.56 184 LEU A N 1
ATOM 1532 C CA . LEU A 1 184 ? 14.353 14.615 6.415 1.00 63.56 184 LEU A CA 1
ATOM 1533 C C . LEU A 1 184 ? 13.802 15.998 6.789 1.00 63.56 184 LEU A C 1
ATOM 1535 O O . LEU A 1 184 ? 12.586 16.173 6.770 1.00 63.56 184 LEU A O 1
ATOM 1539 N N . ALA A 1 185 ? 14.666 16.976 7.073 1.00 63.94 185 ALA A N 1
ATOM 1540 C CA . ALA A 1 185 ? 14.303 18.367 7.350 1.00 63.94 185 ALA A CA 1
ATOM 1541 C C . ALA A 1 185 ? 13.610 19.030 6.152 1.00 63.94 185 ALA A C 1
ATOM 1543 O O . ALA A 1 185 ? 12.700 19.840 6.320 1.00 63.94 185 ALA A O 1
ATOM 1544 N N . ALA A 1 186 ? 14.004 18.647 4.934 1.00 67.06 186 ALA A N 1
ATOM 1545 C CA . ALA A 1 186 ? 13.380 19.109 3.699 1.00 67.06 186 ALA A CA 1
ATOM 1546 C C . ALA A 1 186 ? 11.962 18.543 3.472 1.00 67.06 186 ALA A C 1
ATOM 1548 O O . ALA A 1 186 ? 11.249 19.011 2.581 1.00 67.06 186 ALA A O 1
ATOM 1549 N N . ILE A 1 187 ? 11.529 17.540 4.248 1.00 66.12 187 ILE A N 1
ATOM 1550 C CA . ILE A 1 187 ? 10.189 16.955 4.145 1.00 66.12 187 ILE A CA 1
ATOM 1551 C C . ILE A 1 187 ? 9.242 17.706 5.092 1.00 66.12 187 ILE A C 1
ATOM 1553 O O . ILE A 1 187 ? 9.420 17.630 6.308 1.00 66.12 187 ILE A O 1
ATOM 1557 N N . PRO A 1 188 ? 8.176 18.356 4.582 1.00 68.69 188 PRO A N 1
ATOM 1558 C CA . PRO A 1 188 ? 7.220 19.060 5.429 1.00 68.69 188 PRO A CA 1
ATOM 1559 C C . PRO A 1 188 ? 6.611 18.172 6.522 1.00 68.69 188 PRO A C 1
ATOM 1561 O O . PRO A 1 188 ? 6.398 16.964 6.339 1.00 68.69 188 PRO A O 1
ATOM 1564 N N . GLU A 1 189 ? 6.282 18.781 7.661 1.00 73.25 189 GLU A N 1
ATOM 1565 C CA . GLU A 1 189 ? 5.499 18.114 8.698 1.00 73.25 189 GLU A CA 1
ATOM 1566 C C . GLU A 1 189 ? 4.105 17.725 8.174 1.00 73.25 189 GLU A C 1
ATOM 1568 O O . GLU A 1 189 ? 3.466 18.502 7.450 1.00 73.25 189 GLU A O 1
ATOM 1573 N N . PRO A 1 190 ? 3.615 16.518 8.504 1.00 75.75 190 PRO A N 1
ATOM 1574 C CA . PRO A 1 190 ? 2.343 16.030 8.035 1.00 75.75 190 PRO A CA 1
ATOM 1575 C C . PRO A 1 190 ? 1.247 16.846 8.691 1.00 75.75 190 PRO A C 1
ATOM 1577 O O . PRO A 1 190 ? 1.180 16.971 9.910 1.00 75.75 190 PRO A O 1
ATOM 1580 N N . GLN A 1 191 ? 0.357 17.371 7.863 1.00 86.94 191 GLN A N 1
ATOM 1581 C CA . GLN A 1 191 ? -0.850 18.018 8.343 1.00 86.94 191 GLN A CA 1
ATOM 1582 C C . GLN A 1 191 ? -1.881 16.923 8.608 1.00 86.94 191 GLN A C 1
ATOM 1584 O O . GLN A 1 191 ? -2.488 16.383 7.676 1.00 86.94 191 GLN A O 1
ATOM 1589 N N . LEU A 1 192 ? -2.003 16.528 9.874 1.00 90.56 192 LEU A N 1
ATOM 1590 C CA . LEU A 1 192 ? -2.971 15.523 10.291 1.00 90.56 192 LEU A CA 1
ATOM 1591 C C . LEU A 1 192 ? -4.358 16.150 10.416 1.00 90.56 192 LEU A C 1
ATOM 1593 O O . LEU A 1 192 ? -4.556 17.159 11.085 1.00 90.56 192 LEU A O 1
ATOM 1597 N N . THR A 1 193 ? -5.324 15.517 9.767 1.00 95.38 193 THR A N 1
ATOM 1598 C CA . THR A 1 193 ? -6.751 15.729 10.024 1.00 95.38 193 THR A CA 1
ATOM 1599 C C . THR A 1 193 ? -7.139 15.096 11.363 1.00 95.38 193 THR A C 1
ATOM 1601 O O . THR A 1 193 ? -6.380 14.294 11.904 1.00 95.38 193 THR A O 1
ATOM 1604 N N . GLU A 1 194 ? -8.348 15.356 11.871 1.00 96.88 194 GLU A N 1
ATOM 1605 C CA . GLU A 1 194 ? -8.860 14.646 13.059 1.00 96.88 194 GLU A CA 1
ATOM 1606 C C . GLU A 1 194 ? -8.819 13.115 12.871 1.00 96.88 194 GLU A C 1
ATOM 1608 O O . GLU A 1 194 ? -8.413 12.371 13.764 1.00 96.88 194 GLU A O 1
ATOM 1613 N N . LEU A 1 195 ? -9.173 12.639 11.671 1.00 97.00 195 LEU A N 1
ATOM 1614 C CA . LEU A 1 195 ? -9.065 11.228 11.302 1.00 97.00 195 LEU A CA 1
ATOM 1615 C C . LEU A 1 195 ? -7.605 10.759 11.274 1.00 97.00 195 LEU A C 1
ATOM 1617 O O . LEU A 1 195 ? -7.302 9.659 11.728 1.00 97.00 195 LEU A O 1
ATOM 1621 N N . GLY A 1 196 ? -6.706 11.604 10.770 1.00 94.25 196 GLY A N 1
ATOM 1622 C CA . GLY A 1 196 ? -5.262 11.393 10.785 1.00 94.25 196 GLY A CA 1
ATOM 1623 C C . GLY A 1 196 ? -4.713 11.202 12.197 1.00 94.25 196 GLY A C 1
ATOM 1624 O O . GLY A 1 196 ? -3.969 10.256 12.430 1.00 94.25 196 GLY A O 1
ATOM 1625 N N . GLU A 1 197 ? -5.122 12.052 13.143 1.00 94.69 197 GLU A N 1
ATOM 1626 C CA . GLU A 1 197 ? -4.758 11.948 14.562 1.00 94.69 197 GLU A CA 1
ATOM 1627 C C . GLU A 1 197 ? -5.257 10.625 15.167 1.00 94.69 197 GLU A C 1
ATOM 1629 O O . GLU A 1 197 ? -4.504 9.940 15.862 1.00 94.69 197 GLU A O 1
ATOM 1634 N N . LYS A 1 198 ? -6.490 10.214 14.839 1.00 96.12 198 LYS A N 1
ATOM 1635 C CA . LYS A 1 198 ? -7.082 8.947 15.299 1.00 96.12 198 LYS A CA 1
ATOM 1636 C C . LYS A 1 198 ? -6.321 7.718 14.802 1.00 96.12 198 LYS A C 1
ATOM 1638 O O . LYS A 1 198 ? -5.961 6.843 15.591 1.00 96.12 198 LYS A O 1
ATOM 1643 N N . ILE A 1 199 ? -6.016 7.649 13.504 1.00 94.31 199 ILE A N 1
ATOM 1644 C CA . ILE A 1 199 ? -5.362 6.467 12.913 1.00 94.31 199 ILE A CA 1
ATOM 1645 C C . ILE A 1 199 ? -3.902 6.289 13.353 1.00 94.31 199 ILE A C 1
ATOM 1647 O O . ILE A 1 199 ? -3.345 5.205 13.170 1.00 94.31 199 ILE A O 1
ATOM 1651 N N . VAL A 1 200 ? -3.274 7.317 13.932 1.00 91.12 200 VAL A N 1
ATOM 1652 C CA . VAL A 1 200 ? -1.917 7.223 14.499 1.00 91.12 200 VAL A CA 1
ATOM 1653 C C . VAL A 1 200 ? -1.881 7.230 16.028 1.00 91.12 200 VAL A C 1
ATOM 1655 O O . VAL A 1 200 ? -0.803 7.100 16.597 1.00 91.12 200 VAL A O 1
ATOM 1658 N N . GLY A 1 201 ? -3.035 7.317 16.695 1.00 92.12 201 GLY A N 1
ATOM 1659 C CA . GLY A 1 201 ? -3.135 7.246 18.155 1.00 92.12 201 GLY A CA 1
ATOM 1660 C C . GLY A 1 201 ? -2.902 8.566 18.898 1.00 92.12 201 GLY A C 1
ATOM 1661 O O . GLY A 1 201 ? -2.778 8.540 20.114 1.00 92.12 201 GLY A O 1
ATOM 1662 N N . LEU A 1 202 ? -2.872 9.710 18.206 1.00 92.62 202 LEU A N 1
ATOM 1663 C CA . LEU A 1 202 ? -2.812 11.044 18.832 1.00 92.62 202 LEU A CA 1
ATOM 1664 C C . LEU A 1 202 ? -4.188 11.550 19.295 1.00 92.62 202 LEU A C 1
ATOM 1666 O O . LEU A 1 202 ? -4.288 12.566 19.979 1.00 92.62 202 LEU A O 1
ATOM 1670 N N . ARG A 1 203 ? -5.261 10.865 18.894 1.00 95.69 203 ARG A N 1
ATOM 1671 C CA . ARG A 1 203 ? -6.633 11.136 19.321 1.00 95.69 203 ARG A CA 1
ATOM 1672 C C . ARG A 1 203 ? -7.363 9.823 19.556 1.00 95.69 203 ARG A C 1
ATOM 1674 O O . ARG A 1 203 ? -7.235 8.902 18.752 1.00 95.69 203 ARG A O 1
ATOM 1681 N N . SER A 1 204 ? -8.139 9.749 20.632 1.00 95.88 204 SER A N 1
ATOM 1682 C CA . SER A 1 204 ? -8.941 8.568 20.943 1.00 95.88 204 SER A CA 1
ATOM 1683 C C . SER A 1 204 ? -10.104 8.408 19.956 1.00 95.88 204 SER A C 1
ATOM 1685 O O . SER A 1 204 ? -10.831 9.354 19.653 1.00 95.88 204 SER A O 1
ATOM 1687 N N . TRP A 1 205 ? -10.321 7.184 19.490 1.00 96.00 205 TRP A N 1
ATOM 1688 C CA . TRP A 1 205 ? -11.531 6.735 18.811 1.00 96.00 205 TRP A CA 1
ATOM 1689 C C . TRP A 1 205 ? -12.734 6.659 19.751 1.00 96.00 205 TRP A C 1
ATOM 1691 O O . TRP A 1 205 ? -13.859 6.822 19.286 1.00 96.00 205 TRP A O 1
ATOM 1701 N N . LYS A 1 206 ? -12.510 6.419 21.052 1.00 94.00 206 LYS A N 1
ATOM 1702 C CA . LYS A 1 206 ? -13.568 6.275 22.063 1.00 94.00 206 LYS A CA 1
ATOM 1703 C C . LYS A 1 206 ? -14.096 7.628 22.544 1.00 94.00 206 LYS A C 1
ATOM 1705 O O . LYS A 1 206 ? -15.304 7.837 22.537 1.00 94.00 206 LYS A O 1
ATOM 1710 N N . THR A 1 207 ? -13.212 8.536 22.967 1.00 95.19 207 THR A N 1
ATOM 1711 C CA . THR A 1 207 ? -13.613 9.828 23.570 1.00 95.19 207 THR A CA 1
ATOM 1712 C C . THR A 1 207 ? -13.538 11.004 22.602 1.00 95.19 207 THR A C 1
ATOM 1714 O O . THR A 1 207 ? -14.069 12.072 22.888 1.00 95.19 207 THR A O 1
ATOM 1717 N N . ASN A 1 208 ? -12.895 10.822 21.445 1.00 93.75 208 ASN A N 1
ATOM 1718 C CA . ASN A 1 208 ? -12.537 11.895 20.517 1.00 93.75 208 ASN A CA 1
ATOM 1719 C C . ASN A 1 208 ? -11.572 12.947 21.097 1.00 93.75 208 ASN A C 1
ATOM 1721 O O . ASN A 1 208 ? -11.353 13.983 20.472 1.00 93.75 208 ASN A O 1
ATOM 1725 N N . GLU A 1 209 ? -10.966 12.702 22.256 1.00 94.56 209 GLU A N 1
ATOM 1726 C CA . GLU A 1 209 ? -10.017 13.621 22.891 1.00 94.56 209 GLU A CA 1
ATOM 1727 C C . GLU A 1 209 ? -8.591 13.371 22.393 1.00 94.56 209 GLU A C 1
ATOM 1729 O O . GLU A 1 209 ? -8.246 12.255 21.991 1.00 94.56 209 GLU A O 1
ATOM 1734 N N . LYS A 1 210 ? -7.758 14.418 22.401 1.00 91.62 210 LYS A N 1
ATOM 1735 C CA . LYS A 1 210 ? -6.323 14.268 22.134 1.00 91.62 210 LYS A CA 1
ATOM 1736 C C . LYS A 1 210 ? -5.667 13.497 23.279 1.00 91.62 210 LYS A C 1
ATOM 1738 O O . LYS A 1 210 ? -6.028 13.713 24.434 1.00 91.62 210 LYS A O 1
ATOM 1743 N N . VAL A 1 211 ? -4.744 12.607 22.924 1.00 84.50 211 VAL A N 1
ATOM 1744 C CA . VAL A 1 211 ? -3.964 11.782 23.860 1.00 84.50 211 VAL A CA 1
ATOM 1745 C C . VAL A 1 211 ? -2.685 12.502 24.256 1.00 84.50 211 VAL A C 1
ATOM 1747 O O . VAL A 1 211 ? -2.072 13.122 23.356 1.00 84.50 211 VAL A O 1
#

InterPro domains:
  IPR008775 Phytanoyl-CoA dioxygenase-like [PF05721] (106-147)